Protein AF-A0A349B054-F1 (afdb_monomer)

Mean predicted aligned error: 6.67 Å

Foldseek 3Di:
DPVVVVVVVVVVVVVVPDDDDPLRVLVVVLVVVLVVVVVVPQPPDCVVLVVSLPVLLVVLVPDPHDLSSLLSLLSSLLSCVLSVVLVVSLVSLCSSVVSCVVVVVLLSLLSSLLSVLVSCVVVVVLVSSLVSLVSSLVSCVVVVVVVSNLSSLLSNLLSCLVVLVQVSLVVSLCVVAPPPDQDDDPSNLSSLLSNLSSCVVVLNLVVSLVSCVSVCVNVDPPDDPSNRPSNVSNVVSVVSD

Sequence (241 aa):
GDGSADALASAAALLAAVDPTPAERAVRDLHALAAATAAVGRGADPEPLRCSIERPLARLGAGGIDPDAVHLLTAAARVLGWQDHLDEARSLLDRITGVLDARRRFVLLAHPLATSAWLSRRRGRLEQALTDGSRAIELARICGWTTDERLATVEVAHVEAMRGRLEECRRHVATLVPPGTVPRGSAQVGAVSALAVAELLADDPQRAVDLLEPVQACFGEAVPPAEVAWRHNLVEAYVRT

Solvent-accessible surface area (backbone atoms only — not comparable to full-atom values): 12708 Å² total; per-residue (Å²): 135,64,72,66,60,55,51,52,54,52,52,51,54,54,59,70,69,50,82,67,52,75,57,56,46,50,47,50,50,50,50,50,50,42,51,54,40,56,75,69,35,82,76,56,79,60,60,70,58,51,67,62,44,51,61,51,52,51,44,54,72,74,57,75,81,53,68,61,49,52,52,47,54,42,51,49,25,50,43,32,40,73,55,63,39,50,66,61,18,46,53,50,46,53,51,52,51,51,54,32,56,79,66,69,40,63,68,73,40,15,58,47,26,21,50,47,9,45,54,27,43,78,71,68,36,44,68,58,12,40,53,31,6,54,53,8,29,54,37,11,58,78,71,67,37,62,69,39,23,43,50,5,42,27,42,32,19,34,43,28,14,78,69,72,34,47,69,62,16,50,56,47,29,49,77,62,46,54,90,96,60,82,62,82,48,72,49,27,44,44,21,48,38,18,46,28,50,19,30,47,75,69,74,35,24,63,61,17,36,69,56,39,51,64,46,47,68,72,64,52,83,84,60,58,64,92,79,36,81,50,50,60,55,40,52,52,17,65,74,68,99

Nearest PDB structures (foldseek):
  4a1s-assembly1_B  TM=7.037E-01  e=2.055E-03  Drosophila melanogaster
  4wnf-assembly1_A  TM=6.686E-01  e=5.060E-03  Homo sapiens
  4jhr-assembly1_B  TM=6.256E-01  e=1.363E-02  Mus musculus
  4jhr-assembly1_A  TM=6.276E-01  e=2.341E-02  Mus musculus
  2ifu-assembly4_D  TM=3.701E-01  e=4.787E-01  Danio rerio

pLDDT: mean 86.36, std 15.78, range [36.84, 98.75]

Secondary structure (DSSP, 8-state):
--HHHHHHHHHHHHHHSS---HHHHHHHHHHHHHHHHHHH-TT--SHHHHHHHHHHHHHHHHSS--HHHHHHHHHHHHHHHHTT-HHHHHHHHHHHHHHHHHTT-GGGGHHHHHHHHHHHHHTT-HHHHHHHHHHHHHHHHHHT-HHHHHHHHHHHHHHHHHTT-HHHHHHHHHHHS-TTPPP-SHHHHHHHHHHHHHHHHTT-HHHHHHHHHHHHHHH-S-S-GGG-THHHHHHHHHHH-

Radius of gyration: 18.81 Å; Cα contacts (8 Å, |Δi|>4): 288; chains: 1; bounding box: 41×50×46 Å

Structure (mmCIF, N/CA/C/O backbone):
data_AF-A0A349B054-F1
#
_entry.id   AF-A0A349B054-F1
#
loop_
_atom_site.group_PDB
_atom_site.id
_atom_site.type_symbol
_atom_site.label_atom_id
_atom_site.label_alt_id
_atom_site.label_comp_id
_atom_site.label_asym_id
_atom_site.label_entity_id
_atom_site.label_seq_id
_atom_site.pdbx_PDB_ins_code
_atom_site.Cartn_x
_atom_site.Cartn_y
_atom_site.Cartn_z
_atom_site.occupancy
_atom_site.B_iso_or_equiv
_atom_site.auth_seq_id
_atom_site.auth_comp_id
_atom_site.auth_asym_id
_atom_site.auth_atom_id
_atom_site.pdbx_PDB_model_num
ATOM 1 N N . GLY A 1 1 ? 0.457 35.636 9.941 1.00 47.06 1 GLY A N 1
ATOM 2 C CA . GLY A 1 1 ? 0.955 34.302 9.569 1.00 47.06 1 GLY A CA 1
ATOM 3 C C . GLY A 1 1 ? 0.980 34.155 8.065 1.00 47.06 1 GLY A C 1
ATOM 4 O O . GLY A 1 1 ? 0.469 33.161 7.578 1.00 47.06 1 GLY A O 1
ATOM 5 N N . ASP A 1 2 ? 1.589 35.109 7.352 1.00 47.41 2 ASP A N 1
ATOM 6 C CA . ASP A 1 2 ? 1.527 35.179 5.880 1.00 47.41 2 ASP A CA 1
ATOM 7 C C . ASP A 1 2 ? 2.704 34.484 5.178 1.00 47.41 2 ASP A C 1
ATOM 9 O O . ASP A 1 2 ? 2.584 34.054 4.037 1.00 47.41 2 ASP A O 1
ATOM 13 N N . GLY A 1 3 ? 3.822 34.252 5.875 1.00 41.81 3 GLY A N 1
ATOM 14 C CA . GLY A 1 3 ? 5.033 33.702 5.250 1.00 41.81 3 GLY A CA 1
ATOM 15 C C . GLY A 1 3 ? 4.933 32.248 4.764 1.00 41.81 3 GLY A C 1
ATOM 16 O O . GLY A 1 3 ? 5.748 31.822 3.952 1.00 41.81 3 GLY A O 1
ATOM 17 N N . SER A 1 4 ? 3.948 31.470 5.229 1.00 36.94 4 SER A N 1
ATOM 18 C CA . SER A 1 4 ? 3.794 30.065 4.816 1.00 36.94 4 SER A CA 1
ATOM 19 C C . SER A 1 4 ? 3.066 29.909 3.479 1.00 36.94 4 SER A C 1
ATOM 21 O O . SER A 1 4 ? 3.330 28.940 2.769 1.00 36.94 4 SER A O 1
ATOM 23 N N . ALA A 1 5 ? 2.151 30.823 3.144 1.00 39.00 5 ALA A N 1
ATOM 24 C CA . ALA A 1 5 ? 1.420 30.787 1.878 1.00 39.00 5 ALA A CA 1
ATOM 25 C C . ALA A 1 5 ? 2.322 31.247 0.722 1.00 39.00 5 ALA A C 1
ATOM 27 O O . ALA A 1 5 ? 2.381 30.582 -0.313 1.00 39.00 5 ALA A O 1
ATOM 28 N N . ASP A 1 6 ? 3.120 32.294 0.952 1.00 51.69 6 ASP A N 1
ATOM 29 C CA . ASP A 1 6 ? 4.080 32.812 -0.028 1.00 51.69 6 ASP A CA 1
ATOM 30 C C . ASP A 1 6 ? 5.215 31.820 -0.321 1.00 51.69 6 ASP A C 1
ATOM 32 O O . ASP A 1 6 ? 5.615 31.652 -1.473 1.00 51.69 6 ASP A O 1
ATOM 36 N N . ALA A 1 7 ? 5.695 31.084 0.689 1.00 40.84 7 ALA A N 1
ATOM 37 C CA . ALA A 1 7 ? 6.720 30.056 0.497 1.00 40.84 7 ALA A CA 1
ATOM 38 C C . ALA A 1 7 ? 6.218 28.864 -0.342 1.00 40.84 7 ALA A C 1
ATOM 40 O O . ALA A 1 7 ? 6.950 28.354 -1.192 1.00 40.84 7 ALA A O 1
ATOM 41 N N . LEU A 1 8 ? 4.963 28.440 -0.147 1.00 36.84 8 LEU A N 1
ATOM 42 C CA . LEU A 1 8 ? 4.343 27.366 -0.934 1.00 36.84 8 LEU A CA 1
ATOM 43 C C . LEU A 1 8 ? 4.059 27.803 -2.376 1.00 36.84 8 LEU A C 1
ATOM 45 O O . LEU A 1 8 ? 4.322 27.039 -3.304 1.00 36.84 8 LEU A O 1
ATOM 49 N N . ALA A 1 9 ? 3.589 29.036 -2.578 1.00 47.34 9 ALA A N 1
ATOM 50 C CA . ALA A 1 9 ? 3.380 29.599 -3.911 1.00 47.34 9 ALA A CA 1
ATOM 51 C C . ALA A 1 9 ? 4.704 29.762 -4.681 1.00 47.34 9 ALA A C 1
ATOM 53 O O . ALA A 1 9 ? 4.780 29.435 -5.866 1.00 47.34 9 ALA A O 1
ATOM 54 N N . SER A 1 10 ? 5.773 30.193 -4.003 1.00 46.84 10 SER A N 1
ATOM 55 C CA . SER A 1 10 ? 7.103 30.352 -4.602 1.00 46.84 10 SER A CA 1
ATOM 56 C C . SER A 1 10 ? 7.757 29.003 -4.946 1.00 46.84 10 SER A C 1
ATOM 58 O O . SER A 1 10 ? 8.325 28.846 -6.027 1.00 46.84 10 SER A O 1
ATOM 60 N N . ALA A 1 11 ? 7.596 27.984 -4.093 1.00 38.84 11 ALA A N 1
ATOM 61 C CA . ALA A 1 11 ? 8.040 26.619 -4.387 1.00 38.84 11 ALA A CA 1
ATOM 62 C C . ALA A 1 11 ? 7.259 25.986 -5.554 1.00 38.84 11 ALA A C 1
ATOM 64 O O . ALA A 1 11 ? 7.854 25.326 -6.405 1.00 38.84 11 ALA A O 1
ATOM 65 N N . ALA A 1 12 ? 5.945 26.225 -5.640 1.00 39.44 12 ALA A N 1
ATOM 66 C CA . ALA A 1 12 ? 5.121 25.772 -6.759 1.00 39.44 12 ALA A CA 1
ATOM 67 C C . ALA A 1 12 ? 5.523 26.445 -8.085 1.00 39.44 12 ALA A C 1
ATOM 69 O O . ALA A 1 12 ? 5.596 25.773 -9.111 1.00 39.44 12 ALA A O 1
ATOM 70 N N . ALA A 1 13 ? 5.851 27.742 -8.063 1.00 52.62 13 ALA A N 1
ATOM 71 C CA . ALA A 1 13 ? 6.345 28.468 -9.232 1.00 52.62 13 ALA A CA 1
ATOM 72 C C . ALA A 1 13 ? 7.733 27.977 -9.690 1.00 52.62 13 ALA A C 1
ATOM 74 O O . ALA A 1 13 ? 7.967 27.834 -10.888 1.00 52.62 13 ALA A O 1
ATOM 75 N N . LEU A 1 14 ? 8.631 27.653 -8.752 1.00 44.94 14 LEU A N 1
ATOM 76 C CA . LEU A 1 14 ? 9.942 27.062 -9.053 1.00 44.94 14 LEU A CA 1
ATOM 77 C C . LEU A 1 14 ? 9.823 25.646 -9.634 1.00 44.94 14 LEU A C 1
ATOM 79 O O . LEU A 1 14 ? 10.524 25.318 -10.587 1.00 44.94 14 LEU A O 1
ATOM 83 N N . LEU A 1 15 ? 8.907 24.825 -9.114 1.00 40.12 15 LEU A N 1
ATOM 84 C CA . LEU A 1 15 ? 8.630 23.486 -9.649 1.00 40.12 15 LEU A CA 1
ATOM 85 C C . LEU A 1 15 ? 7.939 23.528 -11.019 1.00 40.12 15 LEU A C 1
ATOM 87 O O . LEU A 1 15 ? 8.155 22.636 -11.834 1.00 40.12 15 LEU A O 1
ATOM 91 N N . ALA A 1 16 ? 7.138 24.560 -11.294 1.00 49.31 16 ALA A N 1
ATOM 92 C CA . ALA A 1 16 ? 6.530 24.779 -12.605 1.00 49.31 16 ALA A CA 1
ATOM 93 C C . ALA A 1 16 ? 7.533 25.281 -13.662 1.00 49.31 16 ALA A C 1
ATOM 95 O O . ALA A 1 16 ? 7.282 25.118 -14.853 1.00 49.31 16 ALA A O 1
ATOM 96 N N . ALA A 1 17 ? 8.654 25.876 -13.239 1.00 53.78 17 ALA A N 1
ATOM 97 C CA . ALA A 1 17 ? 9.695 26.399 -14.125 1.00 53.78 17 ALA A CA 1
ATOM 98 C C . ALA A 1 17 ? 10.726 25.344 -14.570 1.00 53.78 17 ALA A C 1
ATOM 100 O O . ALA A 1 17 ? 11.504 25.600 -15.488 1.00 53.78 17 ALA A O 1
ATOM 101 N N . VAL A 1 18 ? 10.748 24.167 -13.936 1.00 53.53 18 VAL A N 1
ATOM 102 C CA . VAL A 1 18 ? 11.584 23.042 -14.369 1.00 53.53 18 VAL A CA 1
ATOM 103 C C . VAL A 1 18 ? 10.791 22.218 -15.372 1.00 53.53 18 VAL A C 1
ATOM 105 O O . VAL A 1 18 ? 9.760 21.640 -15.025 1.00 53.53 18 VAL A O 1
ATOM 108 N N . ASP A 1 19 ? 11.281 22.143 -16.610 1.00 69.50 19 ASP A N 1
ATOM 109 C CA . ASP A 1 19 ? 10.720 21.222 -17.592 1.00 69.50 19 ASP A CA 1
ATOM 110 C C . ASP A 1 19 ? 10.854 19.793 -17.050 1.00 69.50 19 ASP A C 1
ATOM 112 O O . ASP A 1 19 ? 11.979 19.316 -16.870 1.00 69.50 19 ASP A O 1
ATOM 116 N N . PRO A 1 20 ? 9.739 19.091 -16.776 1.00 74.19 20 PRO A N 1
ATOM 117 C CA . PRO A 1 20 ? 9.814 17.737 -16.257 1.00 74.19 20 PRO A CA 1
ATOM 118 C C . PRO A 1 20 ? 10.575 16.854 -17.242 1.00 74.19 20 PRO A C 1
ATOM 120 O O . PRO A 1 20 ? 10.464 16.994 -18.466 1.00 74.19 20 PRO A O 1
ATOM 123 N N . THR A 1 21 ? 11.331 15.897 -16.731 1.00 75.75 21 THR A N 1
ATOM 124 C CA . THR A 1 21 ? 11.901 14.846 -17.570 1.00 75.75 21 THR A CA 1
ATOM 125 C C . THR A 1 21 ? 10.775 14.067 -18.275 1.00 75.75 21 THR A C 1
ATOM 127 O O . THR A 1 21 ? 9.618 14.074 -17.834 1.00 75.75 21 THR A O 1
ATOM 130 N N . PRO A 1 22 ? 11.057 13.367 -19.390 1.00 69.88 22 PRO A N 1
ATOM 131 C CA . PRO A 1 22 ? 10.067 12.496 -20.023 1.00 69.88 22 PRO A CA 1
ATOM 132 C C . PRO A 1 22 ? 9.443 11.470 -19.060 1.00 69.88 22 PRO A C 1
ATOM 134 O O . PRO A 1 22 ? 8.255 11.179 -19.186 1.00 69.88 22 PRO A O 1
ATOM 137 N N . ALA A 1 23 ? 10.212 10.966 -18.089 1.00 60.03 23 ALA A N 1
ATOM 138 C CA . ALA A 1 23 ? 9.738 10.046 -17.060 1.00 60.03 23 ALA A CA 1
ATOM 139 C C . ALA A 1 23 ? 8.774 10.720 -16.075 1.00 60.03 23 ALA A C 1
ATOM 141 O O . ALA A 1 23 ? 7.690 10.202 -15.822 1.00 60.03 23 ALA A O 1
ATOM 142 N N . GLU A 1 24 ? 9.115 11.911 -15.582 1.00 66.62 24 GLU A N 1
ATOM 143 C CA . GLU A 1 24 ? 8.242 12.676 -14.684 1.00 66.62 24 GLU A CA 1
ATOM 144 C C . GLU A 1 24 ? 6.929 13.080 -15.361 1.00 66.62 24 GLU A C 1
ATOM 146 O O . GLU A 1 24 ? 5.877 13.039 -14.721 1.00 66.62 24 GLU A O 1
ATOM 151 N N . ARG A 1 25 ? 6.959 13.417 -16.661 1.00 73.19 25 ARG A N 1
ATOM 152 C CA . ARG A 1 25 ? 5.731 13.611 -17.451 1.00 73.19 25 ARG A CA 1
ATOM 153 C C . ARG A 1 25 ? 4.914 12.332 -17.530 1.00 73.19 25 ARG A C 1
ATOM 155 O O . ARG A 1 25 ? 3.735 12.373 -17.219 1.00 73.19 25 ARG A O 1
ATOM 162 N N . ALA A 1 26 ? 5.536 11.200 -17.856 1.00 66.81 26 ALA A N 1
ATOM 163 C CA . ALA A 1 26 ? 4.829 9.927 -17.944 1.00 66.81 26 ALA A CA 1
ATOM 164 C C . ALA A 1 26 ? 4.190 9.520 -16.606 1.00 66.81 26 ALA A C 1
ATOM 166 O O . ALA A 1 26 ? 3.047 9.077 -16.593 1.00 66.81 26 ALA A O 1
ATOM 167 N N . VAL A 1 27 ? 4.881 9.713 -15.476 1.00 63.41 27 VAL A N 1
ATOM 168 C CA . VAL A 1 27 ? 4.327 9.462 -14.133 1.00 63.41 27 VAL A CA 1
ATOM 169 C C . VAL A 1 27 ? 3.166 10.410 -13.833 1.00 63.41 27 VAL A C 1
ATOM 171 O O . VAL A 1 27 ? 2.134 9.975 -13.323 1.00 63.41 27 VAL A O 1
ATOM 174 N N . ARG A 1 28 ? 3.302 11.696 -14.179 1.00 71.50 28 ARG A N 1
ATOM 175 C CA . ARG A 1 28 ? 2.231 12.688 -14.027 1.00 71.50 28 ARG A CA 1
ATOM 176 C C . ARG A 1 28 ? 1.010 12.335 -14.872 1.00 71.50 28 ARG A C 1
ATOM 178 O O . ARG A 1 28 ? -0.099 12.400 -14.357 1.00 71.50 28 ARG A O 1
ATOM 185 N N . ASP A 1 29 ? 1.213 11.916 -16.115 1.00 72.06 29 ASP A N 1
ATOM 186 C CA . ASP A 1 29 ? 0.151 11.494 -17.028 1.00 72.06 29 ASP A CA 1
ATOM 187 C C . ASP A 1 29 ? -0.516 10.202 -16.534 1.00 72.06 29 ASP A C 1
ATOM 189 O O . ASP A 1 29 ? -1.739 10.104 -16.555 1.00 72.06 29 ASP A O 1
ATOM 193 N N . LEU A 1 30 ? 0.256 9.245 -15.998 1.00 66.19 30 LEU A N 1
ATOM 194 C CA . LEU A 1 30 ? -0.265 8.048 -15.322 1.00 66.19 30 LEU A CA 1
ATOM 195 C C . LEU A 1 30 ? -1.135 8.430 -14.121 1.00 66.19 30 LEU A C 1
ATOM 197 O O . LEU A 1 30 ? -2.216 7.879 -13.954 1.00 66.19 30 LEU A O 1
ATOM 201 N N . HIS A 1 31 ? -0.680 9.368 -13.286 1.00 64.25 31 HIS A N 1
ATOM 202 C CA . HIS A 1 31 ? -1.449 9.859 -12.143 1.00 64.25 31 HIS A CA 1
ATOM 203 C C . HIS A 1 31 ? -2.703 10.620 -12.579 1.00 64.25 31 HIS A C 1
ATOM 205 O O . HIS A 1 31 ? -3.753 10.446 -11.969 1.00 64.25 31 HIS A O 1
ATOM 211 N N . ALA A 1 32 ? -2.624 11.426 -13.637 1.00 70.19 32 ALA A N 1
ATOM 212 C CA . ALA A 1 32 ? -3.773 12.125 -14.197 1.00 70.19 32 ALA A CA 1
ATOM 213 C C . ALA A 1 32 ? -4.789 11.136 -14.783 1.00 70.19 32 ALA A C 1
ATOM 215 O O . ALA A 1 32 ? -5.982 11.272 -14.534 1.00 70.19 32 ALA A O 1
ATOM 216 N N . LEU A 1 33 ? -4.327 10.099 -15.486 1.00 67.31 33 LEU A N 1
ATOM 217 C CA . LEU A 1 33 ? -5.165 9.016 -15.994 1.00 67.31 33 LEU A CA 1
ATOM 218 C C . LEU A 1 33 ? -5.775 8.198 -14.848 1.00 67.31 33 LEU A C 1
ATOM 220 O O . LEU A 1 33 ? -6.955 7.863 -14.893 1.00 67.31 33 LEU A O 1
ATOM 224 N N . ALA A 1 34 ? -5.007 7.916 -13.794 1.00 63.16 34 ALA A N 1
ATOM 225 C CA . ALA A 1 34 ? -5.493 7.253 -12.588 1.00 63.16 34 ALA A CA 1
ATOM 226 C C . ALA A 1 34 ? -6.586 8.072 -11.895 1.00 63.16 34 ALA A C 1
ATOM 228 O O . ALA A 1 34 ? -7.625 7.530 -11.543 1.00 63.16 34 ALA A O 1
ATOM 229 N N . ALA A 1 35 ? -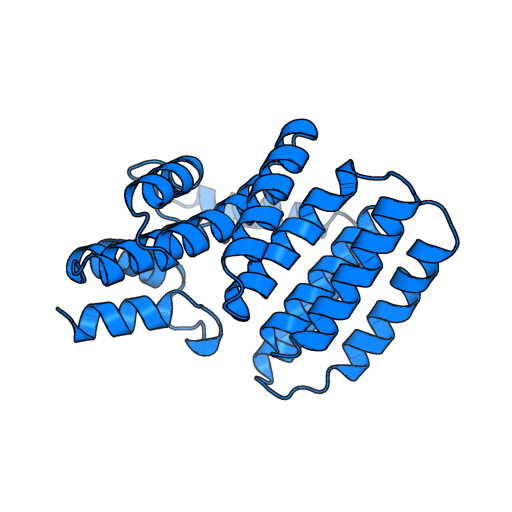6.373 9.379 -11.737 1.00 64.75 35 ALA A N 1
ATOM 230 C CA . ALA A 1 35 ? -7.344 10.289 -11.141 1.00 64.75 35 ALA A CA 1
ATOM 231 C C . ALA A 1 35 ? -8.598 10.425 -12.016 1.00 64.75 35 ALA A C 1
ATOM 233 O O . ALA A 1 35 ? -9.714 10.335 -11.513 1.00 64.75 35 ALA A O 1
ATOM 234 N N . ALA A 1 36 ? -8.427 10.574 -13.333 1.00 68.81 36 ALA A N 1
ATOM 235 C CA . ALA A 1 36 ? -9.533 10.651 -14.281 1.00 68.81 36 ALA A CA 1
ATOM 236 C C . ALA A 1 36 ? -10.362 9.362 -14.279 1.00 68.81 36 ALA A C 1
ATOM 238 O O . ALA A 1 36 ? -11.585 9.414 -14.228 1.00 68.81 36 ALA A O 1
ATOM 239 N N . THR A 1 37 ? -9.712 8.199 -14.280 1.00 63.59 37 THR A N 1
ATOM 240 C CA . THR A 1 37 ? -10.417 6.913 -14.228 1.00 63.59 37 THR A CA 1
ATOM 241 C C . THR A 1 37 ? -11.044 6.635 -12.862 1.00 63.59 37 THR A C 1
ATOM 243 O O . THR A 1 37 ? -12.143 6.092 -12.818 1.00 63.59 37 THR A O 1
ATOM 246 N N . ALA A 1 38 ? -10.418 7.057 -11.758 1.00 60.16 38 ALA A N 1
ATOM 247 C CA . ALA A 1 38 ? -11.027 7.004 -10.430 1.00 60.16 38 ALA A CA 1
ATOM 248 C C . ALA A 1 38 ? -12.311 7.848 -10.362 1.00 60.16 38 ALA A C 1
ATOM 250 O O . ALA A 1 38 ? -13.311 7.374 -9.827 1.00 60.16 38 ALA A O 1
ATOM 251 N N . ALA A 1 39 ? -12.323 9.031 -10.989 1.00 66.12 39 ALA A N 1
ATOM 252 C CA . ALA A 1 39 ? -13.501 9.897 -11.059 1.00 66.12 39 ALA A CA 1
ATOM 253 C C . ALA A 1 39 ? -14.662 9.293 -11.874 1.00 66.12 39 ALA A C 1
ATOM 255 O O . ALA A 1 39 ? -15.823 9.571 -11.584 1.00 66.12 39 ALA A O 1
ATOM 256 N N . VAL A 1 40 ? -14.371 8.448 -12.872 1.00 68.62 40 VAL A N 1
ATOM 257 C CA . VAL A 1 40 ? -15.398 7.693 -13.622 1.00 68.62 40 VAL A CA 1
ATOM 258 C C . VAL A 1 40 ? -15.942 6.507 -12.804 1.00 68.62 40 VAL A C 1
ATOM 260 O O . VAL A 1 40 ? -17.042 6.021 -13.065 1.00 68.62 40 VAL A O 1
ATOM 263 N N . GLY A 1 41 ? -15.222 6.085 -11.763 1.00 66.62 41 GLY A N 1
ATOM 264 C CA . GLY A 1 41 ? -15.622 5.022 -10.849 1.00 66.62 41 GLY A CA 1
ATOM 265 C C . GLY A 1 41 ? -15.222 3.618 -11.313 1.00 66.62 41 GLY A C 1
ATOM 266 O O . GLY A 1 41 ? -14.501 3.416 -12.291 1.00 66.62 41 GLY A O 1
ATOM 267 N N . ARG A 1 42 ? -15.682 2.610 -10.560 1.00 65.94 42 ARG A N 1
ATOM 268 C CA . ARG A 1 42 ? -15.445 1.190 -10.869 1.00 65.94 42 ARG A CA 1
ATOM 269 C C . ARG A 1 42 ? -16.176 0.842 -12.169 1.00 65.94 42 ARG A C 1
ATOM 271 O O . ARG A 1 42 ? -17.399 0.919 -12.206 1.00 65.94 42 ARG A O 1
ATOM 278 N N . GLY A 1 43 ? -15.437 0.470 -13.214 1.00 67.12 43 GLY A N 1
ATOM 279 C CA . GLY A 1 43 ? -15.999 0.122 -14.527 1.00 67.12 43 GLY A CA 1
ATOM 280 C C . GLY A 1 43 ? -15.523 0.989 -15.693 1.00 67.12 43 GLY A C 1
ATOM 281 O O . GLY A 1 43 ? -15.983 0.778 -16.813 1.00 67.12 43 GLY A O 1
ATOM 282 N N . ALA A 1 44 ? -14.607 1.937 -15.464 1.00 77.38 44 ALA A N 1
ATOM 283 C CA . ALA A 1 44 ? -13.879 2.565 -16.561 1.00 77.38 44 ALA A CA 1
ATOM 284 C C . ALA A 1 44 ? -13.139 1.494 -17.383 1.00 77.38 44 ALA A C 1
ATOM 286 O O . ALA A 1 44 ? -12.532 0.585 -16.818 1.00 77.38 44 ALA A O 1
ATOM 287 N N . ASP A 1 45 ? -13.191 1.609 -18.709 1.00 82.38 45 ASP A N 1
ATOM 288 C CA . ASP A 1 45 ? -12.474 0.708 -19.608 1.00 82.38 45 ASP A CA 1
ATOM 289 C C . ASP A 1 45 ? -10.951 0.833 -19.381 1.00 82.38 45 ASP A C 1
ATOM 291 O O . ASP A 1 45 ? -10.408 1.935 -19.527 1.00 82.38 45 ASP A O 1
ATOM 295 N N . PRO A 1 46 ? -10.239 -0.255 -19.023 1.00 83.44 46 PRO A N 1
ATOM 296 C CA . PRO A 1 46 ? -8.792 -0.222 -18.835 1.00 83.44 46 PRO A CA 1
ATOM 297 C C . PRO A 1 46 ? -8.013 -0.146 -20.160 1.00 83.44 46 PRO A C 1
ATOM 299 O O . PRO A 1 46 ? -6.792 0.009 -20.129 1.00 83.44 46 PRO A O 1
ATOM 302 N N . GLU A 1 47 ? -8.658 -0.244 -21.327 1.00 85.44 47 GLU A N 1
ATOM 303 C CA . GLU A 1 47 ? -7.982 -0.306 -22.628 1.00 85.44 47 GLU A CA 1
ATOM 304 C C . GLU A 1 47 ? -7.000 0.854 -22.906 1.00 85.44 47 GLU A C 1
ATOM 306 O O . GLU A 1 47 ? -5.871 0.586 -23.339 1.00 85.44 47 GLU A O 1
ATOM 311 N N . PRO A 1 48 ? -7.312 2.132 -22.591 1.00 82.62 48 PRO A N 1
ATOM 312 C CA . PRO A 1 48 ? -6.348 3.224 -22.746 1.00 82.62 48 PRO A CA 1
ATOM 313 C C . PRO A 1 48 ? -5.090 3.043 -21.885 1.00 82.62 48 PRO A C 1
ATOM 315 O O . PRO A 1 48 ? -3.978 3.385 -22.305 1.00 82.62 48 PRO A O 1
ATOM 318 N N . LEU A 1 49 ? -5.249 2.471 -20.688 1.00 82.12 49 LEU A N 1
ATOM 319 C CA . LEU A 1 49 ? -4.136 2.144 -19.804 1.00 82.12 49 LEU A CA 1
ATOM 320 C C . LEU A 1 49 ? -3.320 0.973 -20.372 1.00 82.12 49 LEU A C 1
ATOM 322 O O . LEU A 1 49 ? -2.093 1.063 -20.404 1.00 82.12 49 LEU A O 1
ATOM 326 N N . ARG A 1 50 ? -3.966 -0.075 -20.906 1.00 84.06 50 ARG A N 1
ATOM 327 C CA . ARG A 1 50 ? -3.284 -1.210 -21.564 1.00 84.06 50 ARG A CA 1
ATOM 328 C C . ARG A 1 50 ? -2.421 -0.757 -22.738 1.00 84.06 50 ARG A C 1
ATOM 330 O O . ARG A 1 50 ? -1.230 -1.064 -22.776 1.00 84.06 50 ARG A O 1
ATOM 337 N N . CYS A 1 51 ? -2.974 0.063 -23.632 1.00 82.88 51 CYS A N 1
ATOM 338 C CA . CYS A 1 51 ? -2.227 0.647 -24.751 1.00 82.88 51 CYS A CA 1
ATOM 339 C C . CYS A 1 51 ? -0.989 1.434 -24.280 1.00 82.88 51 CYS A C 1
ATOM 341 O O . CYS A 1 51 ? 0.058 1.418 -24.932 1.00 82.88 51 CYS A O 1
ATOM 343 N N . SER A 1 52 ? -1.095 2.097 -23.126 1.00 80.31 52 SER A N 1
ATOM 344 C CA . SER A 1 52 ? -0.013 2.892 -22.536 1.00 80.31 52 SER A CA 1
ATOM 345 C C . SER A 1 52 ? 1.060 2.038 -21.841 1.00 80.31 52 SER A C 1
ATOM 347 O O . SER A 1 52 ? 2.212 2.466 -21.752 1.00 80.31 52 SER A O 1
ATOM 349 N N . ILE A 1 53 ? 0.715 0.824 -21.393 1.00 87.00 53 ILE A N 1
ATOM 350 C CA . ILE A 1 53 ? 1.607 -0.134 -20.711 1.00 87.00 53 ILE A CA 1
ATOM 351 C C . ILE A 1 53 ? 2.472 -0.929 -21.699 1.00 87.00 53 ILE A C 1
ATOM 353 O O . ILE A 1 53 ? 3.637 -1.207 -21.404 1.00 87.00 53 ILE A O 1
ATOM 357 N N . GLU A 1 54 ? 1.945 -1.290 -22.873 1.00 85.94 54 GLU A N 1
ATOM 358 C CA . GLU A 1 54 ? 2.628 -2.220 -23.789 1.00 85.94 54 GLU A CA 1
ATOM 359 C C . GLU A 1 54 ? 3.993 -1.703 -24.269 1.00 85.94 54 GLU A C 1
ATOM 361 O O . GLU A 1 54 ? 4.978 -2.445 -24.308 1.00 85.94 54 GLU A O 1
ATOM 366 N N . ARG A 1 55 ? 4.107 -0.405 -24.578 1.00 81.25 55 ARG A N 1
ATOM 367 C CA . ARG A 1 55 ? 5.371 0.172 -25.066 1.00 81.25 55 ARG A CA 1
ATOM 368 C C . ARG A 1 55 ? 6.476 0.181 -23.991 1.00 81.25 55 ARG A C 1
ATOM 370 O O . ARG A 1 55 ? 7.575 -0.285 -24.304 1.00 81.25 55 ARG A O 1
ATOM 377 N N . PRO A 1 56 ? 6.261 0.682 -22.756 1.00 82.56 56 PRO A N 1
ATOM 378 C CA . PRO A 1 56 ? 7.248 0.551 -21.681 1.00 82.56 56 PRO A CA 1
ATOM 379 C C . PRO A 1 56 ? 7.602 -0.908 -21.367 1.00 82.56 56 PRO A C 1
ATOM 381 O O . PRO A 1 56 ? 8.770 -1.224 -21.138 1.00 82.56 56 PRO A O 1
ATOM 384 N N . LEU A 1 57 ? 6.625 -1.814 -21.422 1.00 84.38 57 LEU A N 1
ATOM 385 C CA . LEU A 1 57 ? 6.842 -3.227 -21.127 1.00 84.38 57 LEU A CA 1
ATOM 386 C C . LEU A 1 57 ? 7.700 -3.927 -22.189 1.00 84.38 57 LEU A C 1
ATOM 388 O O . LEU A 1 57 ? 8.619 -4.674 -21.852 1.00 84.38 57 LEU A O 1
ATOM 392 N N . ALA A 1 58 ? 7.485 -3.621 -23.469 1.00 84.75 58 ALA A N 1
ATOM 393 C CA . ALA A 1 58 ? 8.351 -4.088 -24.549 1.00 84.75 58 ALA A CA 1
ATOM 394 C C . ALA A 1 58 ? 9.794 -3.568 -24.398 1.00 84.75 58 ALA A C 1
ATOM 396 O O . ALA A 1 58 ? 10.752 -4.312 -24.622 1.00 84.75 58 ALA A O 1
ATOM 397 N N . ARG A 1 59 ? 9.975 -2.313 -23.954 1.00 80.19 59 ARG A N 1
ATOM 398 C CA . ARG A 1 59 ? 11.307 -1.733 -23.686 1.00 80.19 59 ARG A CA 1
ATOM 399 C C . ARG A 1 59 ? 12.026 -2.434 -22.539 1.00 80.19 59 ARG A C 1
ATOM 401 O O . ARG A 1 59 ? 13.217 -2.718 -22.675 1.00 80.19 59 ARG A O 1
ATOM 408 N N . LEU A 1 60 ? 11.305 -2.784 -21.468 1.00 82.44 60 LEU A N 1
ATOM 409 C CA . LEU A 1 60 ? 11.856 -3.625 -20.405 1.00 82.44 60 LEU A CA 1
ATOM 410 C C . LEU A 1 60 ? 12.377 -4.961 -20.952 1.00 82.44 60 LEU A C 1
ATOM 412 O O . LEU A 1 60 ? 13.361 -5.462 -20.429 1.00 82.44 60 LEU A O 1
ATOM 416 N N . GLY A 1 61 ? 11.784 -5.523 -22.010 1.00 80.38 61 GLY A N 1
ATOM 417 C CA . GLY A 1 61 ? 12.243 -6.770 -22.634 1.00 80.38 61 GLY A CA 1
ATOM 418 C C . GLY A 1 61 ? 13.419 -6.629 -23.613 1.00 80.38 61 GLY A C 1
ATOM 419 O O . GLY A 1 61 ? 14.229 -7.549 -23.720 1.00 80.38 61 GLY A O 1
ATOM 420 N N . ALA A 1 62 ? 13.554 -5.492 -24.303 1.00 79.19 62 ALA A N 1
ATOM 421 C CA . ALA A 1 62 ? 14.426 -5.364 -25.481 1.00 79.19 62 ALA A CA 1
ATOM 422 C C . ALA A 1 62 ? 15.783 -4.660 -25.251 1.00 79.19 62 ALA A C 1
ATOM 424 O O . ALA A 1 62 ? 16.670 -4.783 -26.091 1.00 79.19 62 ALA A O 1
ATOM 425 N N . GLY A 1 63 ? 15.971 -3.930 -24.144 1.00 78.69 63 GLY A N 1
ATOM 426 C CA . GLY A 1 63 ? 17.196 -3.152 -23.884 1.00 78.69 63 GLY A CA 1
ATOM 427 C C . GLY A 1 63 ? 17.680 -3.211 -22.434 1.00 78.69 63 GLY A C 1
ATOM 428 O O . GLY A 1 63 ? 17.301 -4.114 -21.690 1.00 78.69 63 GLY A O 1
ATOM 429 N N . GLY A 1 64 ? 18.517 -2.248 -22.026 1.00 80.75 64 GLY A N 1
ATOM 430 C CA . GLY A 1 64 ? 18.863 -2.037 -20.615 1.00 80.75 64 GLY A CA 1
ATOM 431 C C . GLY A 1 64 ? 17.611 -1.807 -19.760 1.00 80.75 64 GLY A C 1
ATOM 432 O O . GLY A 1 64 ? 16.606 -1.305 -20.258 1.00 80.75 64 GLY A O 1
ATOM 433 N N . ILE A 1 65 ? 17.645 -2.214 -18.487 1.00 85.19 65 ILE A N 1
ATOM 434 C CA . ILE A 1 65 ? 16.519 -1.969 -17.577 1.00 85.19 65 ILE A CA 1
ATOM 435 C C . ILE A 1 65 ? 16.527 -0.495 -17.191 1.00 85.19 65 ILE A C 1
ATOM 437 O O . ILE A 1 65 ? 17.458 -0.043 -16.529 1.00 85.19 65 ILE A O 1
ATOM 441 N N . ASP A 1 66 ? 15.483 0.206 -17.615 1.00 87.44 66 ASP A N 1
ATOM 442 C CA . ASP A 1 66 ? 15.179 1.582 -17.248 1.00 87.44 66 ASP A CA 1
ATOM 443 C C . ASP A 1 66 ? 14.373 1.597 -15.930 1.00 87.44 66 ASP A C 1
ATOM 445 O O . ASP A 1 66 ? 13.243 1.091 -15.915 1.00 87.44 66 ASP A O 1
ATOM 449 N N . PRO A 1 67 ? 14.929 2.116 -14.816 1.00 88.50 67 PRO A N 1
ATOM 450 C CA . PRO A 1 67 ? 14.218 2.224 -13.541 1.00 88.50 67 PRO A CA 1
ATOM 451 C C . PRO A 1 67 ? 12.903 3.005 -13.645 1.00 88.50 67 PRO A C 1
ATOM 453 O O . PRO A 1 67 ? 11.917 2.619 -13.016 1.00 88.50 67 PRO A O 1
ATOM 456 N N . ASP A 1 68 ? 12.848 4.039 -14.485 1.00 84.75 68 ASP A N 1
ATOM 457 C CA . ASP A 1 68 ? 11.651 4.868 -14.636 1.00 84.75 68 ASP A CA 1
ATOM 458 C C . ASP A 1 68 ? 10.512 4.066 -15.268 1.00 84.75 68 ASP A C 1
ATOM 460 O O . ASP A 1 68 ? 9.360 4.149 -14.837 1.00 84.75 68 ASP A O 1
ATOM 464 N N . ALA A 1 69 ? 10.835 3.201 -16.235 1.00 87.19 69 ALA A N 1
ATOM 465 C CA . ALA A 1 69 ? 9.869 2.276 -16.814 1.00 87.19 69 ALA A CA 1
ATOM 466 C C . ALA A 1 69 ? 9.327 1.283 -15.770 1.00 87.19 69 ALA A C 1
ATOM 468 O O . ALA A 1 69 ? 8.133 0.981 -15.7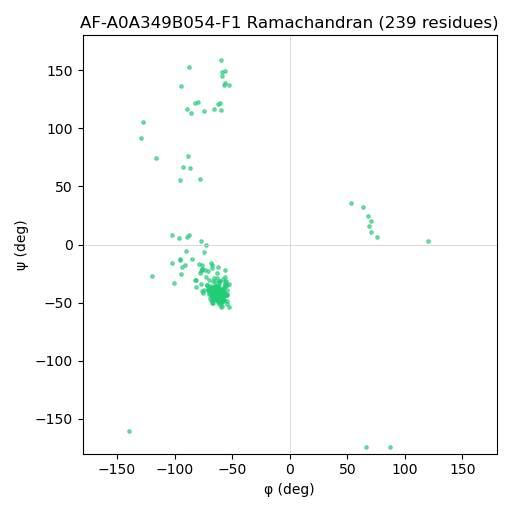83 1.00 87.19 69 ALA A O 1
ATOM 469 N N . VAL A 1 70 ? 10.166 0.798 -14.844 1.00 91.25 70 VAL A N 1
ATOM 470 C CA . VAL A 1 70 ? 9.728 -0.090 -13.748 1.00 91.25 70 VAL A CA 1
ATOM 471 C C . VAL A 1 70 ? 8.743 0.628 -12.828 1.00 91.25 70 VAL A C 1
ATOM 473 O O . VAL A 1 70 ? 7.684 0.072 -12.520 1.00 91.25 70 VAL A O 1
ATOM 476 N N . HIS A 1 71 ? 9.052 1.860 -12.416 1.00 88.12 71 HIS A N 1
ATOM 477 C CA . HIS A 1 71 ? 8.152 2.663 -11.587 1.00 88.12 71 HIS A CA 1
ATOM 478 C C . HIS A 1 71 ? 6.829 2.946 -12.301 1.00 88.12 71 HIS A C 1
ATOM 480 O O . HIS A 1 71 ? 5.765 2.728 -11.722 1.00 88.12 71 HIS A O 1
ATOM 486 N N . LEU A 1 72 ? 6.880 3.338 -13.576 1.00 85.81 72 LEU A N 1
ATOM 487 C CA . LEU A 1 72 ? 5.695 3.617 -14.384 1.00 85.81 72 LEU A CA 1
ATOM 488 C C . LEU A 1 72 ? 4.764 2.401 -14.485 1.00 85.81 72 LEU A C 1
ATOM 490 O O . LEU A 1 72 ? 3.560 2.503 -14.257 1.00 85.81 72 LEU A O 1
ATOM 494 N N . LEU A 1 73 ? 5.327 1.235 -14.805 1.00 90.81 73 LEU A N 1
ATOM 495 C CA . LEU A 1 73 ? 4.568 -0.004 -14.956 1.00 90.81 73 LEU A CA 1
ATOM 496 C C . LEU A 1 73 ? 4.003 -0.500 -13.621 1.00 90.81 73 LEU A C 1
ATOM 498 O O . LEU A 1 73 ? 2.886 -1.013 -13.569 1.00 90.81 73 LEU A O 1
ATOM 502 N N . THR A 1 74 ? 4.739 -0.306 -12.528 1.00 93.50 74 THR A N 1
ATOM 503 C CA . THR A 1 74 ? 4.256 -0.641 -11.184 1.00 93.50 74 THR A CA 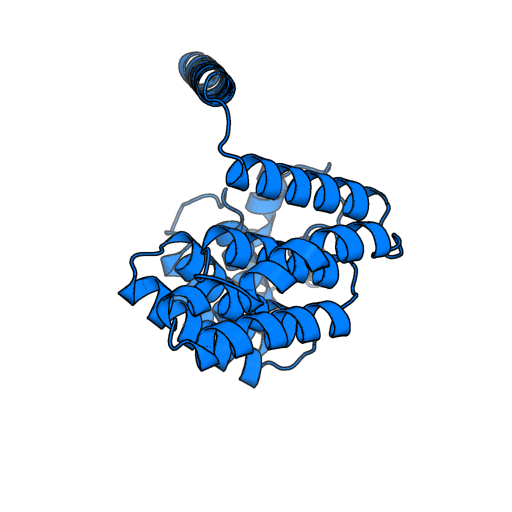1
ATOM 504 C C . THR A 1 74 ? 3.118 0.286 -10.749 1.00 93.50 74 THR A C 1
ATOM 506 O O . THR A 1 74 ? 2.113 -0.182 -10.212 1.00 93.50 74 THR A O 1
ATOM 509 N N . ALA A 1 75 ? 3.220 1.587 -11.040 1.00 87.06 75 ALA A N 1
ATOM 510 C CA . ALA A 1 75 ? 2.131 2.534 -10.824 1.00 87.06 75 ALA A CA 1
ATOM 511 C C . ALA A 1 75 ? 0.887 2.132 -11.630 1.00 87.06 75 ALA A C 1
ATOM 513 O O . ALA A 1 75 ? -0.210 2.090 -11.078 1.00 87.06 75 ALA A O 1
ATOM 514 N N . ALA A 1 76 ? 1.057 1.734 -12.893 1.00 88.38 76 ALA A N 1
ATOM 515 C CA . ALA A 1 76 ? -0.034 1.234 -13.725 1.00 88.38 76 ALA A CA 1
ATOM 516 C C . ALA A 1 76 ? -0.718 -0.010 -13.118 1.00 88.38 76 ALA A C 1
ATOM 518 O O . ALA A 1 76 ? -1.946 -0.081 -13.081 1.00 88.38 76 ALA A O 1
ATOM 519 N N . ALA A 1 77 ? 0.051 -0.952 -12.556 1.00 93.25 77 ALA A N 1
ATOM 520 C CA . ALA A 1 77 ? -0.506 -2.101 -11.834 1.00 93.25 77 ALA A CA 1
ATOM 521 C C . ALA A 1 77 ? -1.344 -1.678 -10.614 1.00 93.25 77 ALA A C 1
ATOM 523 O O . ALA A 1 77 ? -2.394 -2.261 -10.341 1.00 93.25 77 ALA A O 1
ATOM 524 N N . ARG A 1 78 ? -0.920 -0.636 -9.891 1.00 90.69 78 ARG A N 1
ATOM 525 C CA . ARG A 1 78 ? -1.688 -0.086 -8.767 1.00 90.69 78 ARG A CA 1
ATOM 526 C C . ARG A 1 78 ? -3.009 0.536 -9.224 1.00 90.69 78 ARG A C 1
ATOM 528 O O . ARG A 1 78 ? -4.026 0.309 -8.574 1.00 90.69 78 ARG A O 1
ATOM 535 N N . VAL A 1 79 ? -3.012 1.249 -10.352 1.00 86.19 79 VAL A N 1
ATOM 536 C CA . VAL A 1 79 ? -4.232 1.814 -10.958 1.00 86.19 79 VAL A CA 1
ATOM 537 C C . VAL A 1 79 ? -5.213 0.713 -11.352 1.00 86.19 79 VAL A C 1
ATOM 539 O O . VAL A 1 79 ? -6.371 0.766 -10.941 1.00 86.19 79 VAL A O 1
ATOM 542 N N . LEU A 1 80 ? -4.738 -0.326 -12.048 1.00 89.38 80 LEU A N 1
ATOM 543 C CA . LEU A 1 80 ? -5.544 -1.513 -12.364 1.00 89.38 80 LEU A CA 1
ATOM 544 C C . LEU A 1 80 ? -6.139 -2.127 -11.093 1.00 89.38 80 LEU A C 1
ATOM 546 O O . LEU A 1 80 ? -7.324 -2.447 -11.040 1.00 89.38 80 LEU A O 1
ATOM 550 N N . GLY A 1 81 ? -5.341 -2.235 -10.028 1.00 90.50 81 GLY A N 1
ATOM 551 C CA . GLY A 1 81 ? -5.825 -2.746 -8.753 1.00 90.50 81 GLY A CA 1
ATOM 552 C C . GLY A 1 81 ? -6.880 -1.849 -8.092 1.00 90.50 81 GLY A C 1
ATOM 553 O O . GLY A 1 81 ? -7.814 -2.359 -7.478 1.00 90.50 81 GLY A O 1
ATOM 554 N N . TRP A 1 82 ? -6.779 -0.521 -8.209 1.00 85.88 82 TRP A N 1
ATOM 555 C CA . TRP A 1 82 ? -7.798 0.406 -7.699 1.00 85.88 82 TRP A CA 1
ATOM 556 C C . TRP A 1 82 ? -9.132 0.254 -8.424 1.00 85.88 82 TRP A C 1
ATOM 558 O O . TRP A 1 82 ? -10.170 0.253 -7.766 1.00 85.88 82 TRP A O 1
ATOM 568 N N . GLN A 1 83 ? -9.083 0.022 -9.733 1.00 84.94 83 GLN A N 1
ATOM 569 C CA . GLN A 1 83 ? -10.236 -0.270 -10.587 1.00 84.94 83 GLN A CA 1
ATOM 570 C C . GLN A 1 83 ? -10.757 -1.711 -10.454 1.00 84.94 83 GLN A C 1
ATOM 572 O O . GLN A 1 83 ? -11.700 -2.089 -11.138 1.00 84.94 83 GLN A O 1
ATOM 577 N N . ASP A 1 84 ? -10.169 -2.506 -9.556 1.00 89.31 84 ASP A N 1
ATOM 578 C CA . ASP A 1 84 ? -10.528 -3.902 -9.295 1.00 89.31 84 ASP A CA 1
ATOM 579 C C . ASP A 1 84 ? -10.194 -4.890 -10.433 1.00 89.31 84 ASP A C 1
ATOM 581 O O . ASP A 1 84 ? -10.593 -6.052 -10.395 1.00 89.31 84 ASP A O 1
ATOM 585 N N . HIS A 1 85 ? -9.339 -4.493 -11.382 1.00 91.75 85 HIS A N 1
ATOM 586 C CA . HIS A 1 85 ? -8.703 -5.389 -12.358 1.00 91.75 85 HIS A CA 1
ATOM 587 C C . HIS A 1 85 ? -7.534 -6.163 -11.715 1.00 91.75 85 HIS A C 1
ATOM 589 O O . HIS A 1 85 ? -6.381 -6.088 -12.148 1.00 91.75 85 HIS A O 1
ATOM 595 N N . LEU A 1 86 ? -7.814 -6.894 -10.627 1.00 94.38 86 LEU A N 1
ATOM 596 C CA . LEU A 1 86 ? -6.792 -7.486 -9.750 1.00 94.38 86 LEU A CA 1
ATOM 597 C C . LEU A 1 86 ? -5.938 -8.563 -10.438 1.00 94.38 86 LEU A C 1
ATOM 599 O O . LEU A 1 86 ? -4.763 -8.720 -10.101 1.00 94.38 86 LEU A O 1
ATOM 603 N N . ASP A 1 87 ? -6.507 -9.318 -11.380 1.00 95.88 87 ASP A N 1
ATOM 604 C CA . ASP A 1 87 ? -5.771 -10.341 -12.132 1.00 95.88 87 ASP A CA 1
ATOM 605 C C . ASP A 1 87 ? -4.836 -9.725 -13.178 1.00 95.88 87 ASP A C 1
ATOM 607 O O . ASP A 1 87 ? -3.690 -10.158 -13.302 1.00 95.88 87 ASP A O 1
ATOM 611 N N . GLU A 1 88 ? -5.266 -8.660 -13.859 1.00 94.56 88 GLU A N 1
ATOM 612 C CA . GLU A 1 88 ? -4.424 -7.917 -14.806 1.00 94.56 88 GLU A CA 1
ATOM 613 C C . GLU A 1 88 ? -3.275 -7.207 -14.083 1.00 94.56 88 GLU A C 1
ATOM 615 O O . GLU A 1 88 ? -2.117 -7.332 -14.485 1.00 94.56 88 GLU A O 1
ATOM 620 N N . ALA A 1 89 ? -3.572 -6.541 -12.960 1.00 95.44 89 ALA A N 1
ATOM 621 C CA . ALA A 1 89 ? -2.561 -5.945 -12.090 1.00 95.44 89 ALA A CA 1
ATOM 622 C C . ALA A 1 89 ? -1.521 -6.984 -11.645 1.00 95.44 89 ALA A C 1
ATOM 624 O O . ALA A 1 89 ? -0.316 -6.719 -11.669 1.00 95.44 89 ALA A O 1
ATOM 625 N N . ARG A 1 90 ? -1.979 -8.188 -11.270 1.00 97.31 90 ARG A N 1
ATOM 626 C CA . ARG A 1 90 ? -1.090 -9.270 -10.842 1.00 97.31 90 ARG A CA 1
ATOM 627 C C . ARG A 1 90 ? -0.222 -9.764 -11.9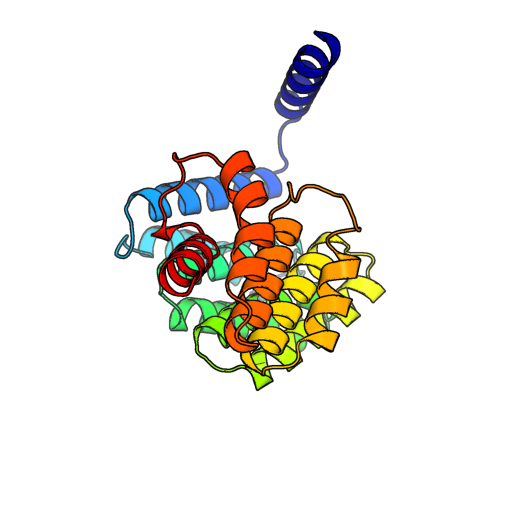92 1.00 97.31 90 ARG A C 1
ATOM 629 O O . ARG A 1 90 ? 0.988 -9.854 -11.820 1.00 97.31 90 ARG A O 1
ATOM 636 N N . SER A 1 91 ? -0.821 -10.030 -13.151 1.00 96.31 91 SER A N 1
ATOM 637 C CA . SER A 1 91 ? -0.087 -10.473 -14.338 1.00 96.31 91 SER A CA 1
ATOM 638 C C . SER A 1 91 ? 0.991 -9.465 -14.742 1.00 96.31 91 SER A C 1
ATOM 640 O O . SER A 1 91 ? 2.113 -9.859 -15.063 1.00 96.31 91 SER A O 1
ATOM 642 N N . LEU A 1 92 ? 0.693 -8.164 -14.667 1.00 96.25 92 LEU A N 1
ATOM 643 C CA . LEU A 1 92 ? 1.669 -7.116 -14.945 1.00 96.25 92 LEU A CA 1
ATOM 644 C C . LEU A 1 92 ? 2.840 -7.143 -13.949 1.00 96.25 92 LEU A C 1
ATOM 646 O O . LEU A 1 92 ? 3.994 -7.123 -14.376 1.00 96.25 92 LEU A O 1
ATOM 650 N N . LEU A 1 93 ? 2.572 -7.249 -12.643 1.00 97.69 93 LEU A N 1
ATOM 651 C CA . LEU A 1 93 ? 3.624 -7.356 -11.622 1.00 97.69 93 LEU A CA 1
ATOM 652 C C . LEU A 1 93 ? 4.472 -8.624 -11.784 1.00 97.69 93 LEU A C 1
ATOM 654 O O . LEU A 1 93 ? 5.696 -8.551 -11.670 1.00 97.69 93 LEU A O 1
ATOM 658 N N . ASP A 1 94 ? 3.857 -9.763 -12.102 1.00 97.56 94 ASP A N 1
ATOM 659 C CA . ASP A 1 94 ? 4.572 -11.019 -12.362 1.00 97.56 94 ASP A CA 1
ATOM 660 C C . ASP A 1 94 ? 5.498 -10.887 -13.587 1.00 97.56 94 ASP A C 1
ATOM 662 O O . ASP A 1 94 ? 6.647 -11.328 -13.557 1.00 97.56 94 ASP A O 1
ATOM 666 N N . ARG A 1 95 ? 5.056 -10.192 -14.647 1.00 95.94 95 ARG A N 1
ATOM 667 C CA . ARG A 1 95 ? 5.903 -9.882 -15.814 1.00 95.94 95 ARG A CA 1
ATOM 668 C C . ARG A 1 95 ? 7.070 -8.959 -15.448 1.00 95.94 95 ARG A C 1
ATOM 670 O O . ARG A 1 95 ? 8.201 -9.244 -15.837 1.00 95.94 95 ARG A O 1
ATOM 677 N N . ILE A 1 96 ? 6.820 -7.875 -14.705 1.00 95.69 96 ILE A N 1
ATOM 678 C CA . ILE A 1 96 ? 7.867 -6.930 -14.269 1.00 95.69 96 ILE A CA 1
ATOM 679 C C . ILE A 1 96 ? 8.915 -7.664 -13.427 1.00 95.69 96 ILE A C 1
ATOM 681 O O . ILE A 1 96 ? 10.105 -7.621 -13.737 1.00 95.69 96 ILE A O 1
ATOM 685 N N . THR A 1 97 ? 8.473 -8.366 -12.383 1.00 96.50 97 THR A N 1
ATOM 686 C CA . THR A 1 97 ? 9.357 -9.095 -11.464 1.00 96.50 97 THR A CA 1
ATOM 687 C C . THR A 1 97 ? 10.129 -10.201 -12.174 1.00 96.50 97 THR A C 1
ATOM 689 O O . THR A 1 97 ? 11.336 -10.299 -11.969 1.00 96.50 97 THR A O 1
ATOM 692 N N . GLY A 1 98 ? 9.495 -10.951 -13.080 1.00 95.81 98 GLY A N 1
ATOM 693 C CA . GLY A 1 98 ? 10.165 -11.966 -13.894 1.00 95.81 98 GLY A CA 1
ATOM 694 C C . GLY A 1 98 ? 11.281 -11.395 -14.777 1.00 95.81 98 GLY A C 1
ATOM 695 O O . GLY A 1 98 ? 12.368 -11.968 -14.843 1.00 95.81 98 GLY A O 1
ATOM 696 N N . VAL A 1 99 ? 11.068 -10.233 -15.409 1.00 94.44 99 VAL A N 1
ATOM 697 C CA . VAL A 1 99 ? 12.113 -9.558 -16.205 1.00 94.44 99 VAL A CA 1
ATOM 698 C C . VAL A 1 99 ? 13.266 -9.069 -15.323 1.00 94.44 99 VAL A C 1
ATOM 700 O O . VAL A 1 99 ? 14.435 -9.219 -15.694 1.00 94.44 99 VAL A O 1
ATOM 703 N N . LEU A 1 100 ? 12.959 -8.480 -14.163 1.00 95.19 100 LEU A N 1
ATOM 704 C CA . LEU A 1 100 ? 13.969 -7.992 -13.220 1.00 95.19 100 LEU A CA 1
ATOM 705 C C . LEU A 1 100 ? 14.806 -9.137 -12.637 1.00 95.19 100 LEU A C 1
ATOM 707 O O . LEU A 1 100 ? 16.030 -9.010 -12.549 1.00 95.19 100 LEU A O 1
ATOM 711 N N . ASP A 1 101 ? 14.165 -10.256 -12.301 1.00 95.19 101 ASP A N 1
ATOM 712 C CA . ASP A 1 101 ? 14.805 -11.462 -11.775 1.00 95.19 101 ASP A CA 1
ATOM 713 C C . ASP A 1 101 ? 15.711 -12.127 -12.821 1.00 95.19 101 ASP A C 1
ATOM 715 O O . ASP A 1 101 ? 16.907 -12.309 -12.580 1.00 95.19 101 ASP A O 1
ATOM 719 N N . ALA A 1 102 ? 15.199 -12.350 -14.038 1.00 94.69 102 ALA A N 1
ATOM 720 C CA . ALA A 1 102 ? 15.964 -12.928 -15.147 1.00 94.69 102 ALA A CA 1
ATOM 721 C C . ALA A 1 102 ? 17.238 -12.127 -15.477 1.00 94.69 102 ALA A C 1
ATOM 723 O O . ALA A 1 102 ? 18.234 -12.675 -15.951 1.00 94.69 102 ALA A O 1
ATOM 724 N N . ARG A 1 103 ? 17.225 -10.820 -15.199 1.00 93.75 103 ARG A N 1
ATOM 725 C CA . ARG A 1 103 ? 18.350 -9.902 -15.424 1.00 93.75 103 ARG A CA 1
ATOM 726 C C . ARG A 1 103 ? 19.123 -9.550 -14.157 1.00 93.75 103 ARG A C 1
ATOM 728 O O . ARG A 1 103 ? 19.987 -8.672 -14.205 1.00 93.75 103 ARG A O 1
ATOM 735 N N . ARG A 1 104 ? 18.829 -10.220 -13.038 1.00 95.25 104 ARG A N 1
ATOM 736 C CA . ARG A 1 104 ? 19.488 -10.049 -11.735 1.00 95.25 104 ARG A CA 1
ATOM 737 C C . ARG A 1 104 ? 19.505 -8.594 -11.253 1.00 95.25 104 ARG A C 1
ATOM 739 O O . ARG A 1 104 ? 20.468 -8.141 -10.637 1.00 95.25 104 ARG A O 1
ATOM 746 N N . ARG A 1 105 ? 18.444 -7.831 -11.532 1.00 94.81 105 ARG A N 1
ATOM 747 C CA . ARG A 1 105 ? 18.275 -6.443 -11.066 1.00 94.81 105 ARG A CA 1
ATOM 748 C C . ARG A 1 105 ? 17.453 -6.395 -9.784 1.00 94.81 105 ARG A C 1
ATOM 750 O O . ARG A 1 105 ? 16.446 -5.702 -9.707 1.00 94.81 105 ARG A O 1
ATOM 757 N N . PHE A 1 106 ? 17.910 -7.125 -8.770 1.00 93.62 106 PHE A N 1
ATOM 758 C CA . PHE A 1 106 ? 17.168 -7.319 -7.521 1.00 93.62 106 PHE A CA 1
ATOM 759 C C . PHE A 1 106 ? 16.873 -6.022 -6.772 1.00 93.62 106 PHE A C 1
ATOM 761 O O . PHE A 1 106 ? 15.831 -5.919 -6.139 1.00 93.62 106 PHE A O 1
ATOM 768 N N . VAL A 1 107 ? 17.753 -5.023 -6.883 1.00 92.19 107 VAL A N 1
ATOM 769 C CA . VAL A 1 107 ? 17.535 -3.712 -6.261 1.00 92.19 107 VAL A CA 1
ATOM 770 C C . VAL A 1 107 ? 16.221 -3.092 -6.737 1.00 92.19 107 VAL A C 1
ATOM 772 O O . VAL A 1 107 ? 15.429 -2.662 -5.914 1.00 92.19 107 VAL A O 1
ATOM 775 N N . LEU A 1 108 ? 15.901 -3.185 -8.034 1.00 95.50 108 LEU A N 1
ATOM 776 C CA . LEU A 1 108 ? 14.686 -2.612 -8.628 1.00 95.50 108 LEU A CA 1
ATOM 777 C C . LEU A 1 108 ? 13.397 -3.374 -8.267 1.00 95.50 108 LEU A C 1
ATOM 779 O O . LEU A 1 108 ? 12.319 -2.977 -8.702 1.00 95.50 108 LEU A O 1
ATOM 783 N N . LEU A 1 109 ? 13.475 -4.461 -7.487 1.00 97.50 109 LEU A N 1
ATOM 784 C CA . LEU A 1 109 ? 12.297 -5.218 -7.052 1.00 97.50 109 LEU A CA 1
ATOM 785 C C . LEU A 1 109 ? 11.555 -4.563 -5.883 1.00 97.50 109 LEU A C 1
ATOM 787 O O . LEU A 1 109 ? 10.407 -4.930 -5.653 1.00 97.50 109 LEU A O 1
ATOM 791 N N . ALA A 1 110 ? 12.158 -3.614 -5.156 1.00 97.44 110 ALA A N 1
ATOM 792 C CA . ALA A 1 110 ? 11.544 -3.032 -3.959 1.00 97.44 110 ALA A CA 1
ATOM 793 C C . ALA A 1 110 ? 10.137 -2.465 -4.235 1.00 97.44 110 ALA A C 1
ATOM 795 O O . ALA A 1 110 ? 9.168 -2.855 -3.582 1.00 97.44 110 ALA A O 1
ATOM 796 N N . HIS A 1 111 ? 10.005 -1.620 -5.259 1.00 96.12 111 HIS A N 1
ATOM 797 C CA . HIS A 1 111 ? 8.734 -0.986 -5.608 1.00 96.12 111 HIS A CA 1
ATOM 798 C C . HIS A 1 111 ? 7.673 -1.979 -6.155 1.00 96.12 111 HIS A C 1
ATOM 800 O O . HIS A 1 111 ? 6.543 -1.990 -5.643 1.00 96.12 111 HIS A O 1
ATOM 806 N N . PRO A 1 112 ? 7.995 -2.878 -7.116 1.00 97.88 112 PRO A N 1
ATOM 807 C CA . PRO A 1 112 ? 7.083 -3.946 -7.536 1.00 97.88 112 PRO A CA 1
ATOM 808 C C . PRO A 1 112 ? 6.632 -4.864 -6.396 1.00 97.88 112 PRO A C 1
ATOM 810 O O . PRO A 1 112 ? 5.454 -5.212 -6.331 1.00 97.88 112 PRO A O 1
ATOM 813 N N . LEU A 1 113 ? 7.530 -5.242 -5.479 1.00 98.50 113 LEU A N 1
ATOM 814 C CA . LEU A 1 113 ? 7.194 -6.117 -4.353 1.00 98.50 113 LEU A CA 1
ATOM 815 C C . LEU A 1 113 ? 6.293 -5.418 -3.330 1.00 98.50 113 LEU A C 1
ATOM 817 O O . LEU A 1 113 ? 5.325 -6.022 -2.877 1.00 98.50 113 LEU A O 1
ATOM 821 N N . ALA A 1 114 ? 6.525 -4.136 -3.031 1.00 98.12 114 ALA A N 1
ATOM 822 C CA . ALA A 1 114 ? 5.615 -3.355 -2.191 1.00 98.12 114 ALA A CA 1
ATOM 823 C C . ALA A 1 114 ? 4.194 -3.313 -2.791 1.00 98.12 114 ALA A C 1
ATOM 825 O O . ALA A 1 114 ? 3.197 -3.499 -2.092 1.00 98.12 114 ALA A O 1
ATOM 826 N N . THR A 1 115 ? 4.093 -3.146 -4.112 1.00 97.31 115 THR A N 1
ATOM 827 C CA . THR A 1 115 ? 2.803 -3.141 -4.823 1.00 97.31 115 THR A CA 1
ATOM 828 C C . THR A 1 115 ? 2.178 -4.540 -4.902 1.00 97.31 115 THR A C 1
ATOM 830 O O . THR A 1 115 ? 0.961 -4.687 -4.774 1.00 97.31 115 THR A O 1
ATOM 833 N N . SER A 1 116 ? 2.994 -5.588 -5.036 1.00 98.44 116 SER A N 1
ATOM 834 C CA . SER A 1 116 ? 2.557 -6.987 -4.943 1.00 98.44 116 SER A CA 1
ATOM 835 C C . SER A 1 116 ? 1.991 -7.318 -3.563 1.00 98.44 116 SER A C 1
ATOM 837 O O . SER A 1 116 ? 0.968 -8.002 -3.472 1.00 98.44 116 SER A O 1
ATOM 839 N N . ALA A 1 117 ? 2.595 -6.788 -2.494 1.00 98.50 117 ALA A N 1
ATOM 840 C CA . ALA A 1 117 ? 2.107 -6.950 -1.131 1.00 98.50 117 ALA A CA 1
ATOM 841 C C . ALA A 1 117 ? 0.714 -6.334 -0.957 1.00 98.50 117 ALA A C 1
ATOM 843 O O . ALA A 1 117 ? -0.218 -7.012 -0.515 1.00 98.50 117 ALA A O 1
ATOM 844 N N . TRP A 1 118 ? 0.548 -5.087 -1.407 1.00 97.50 118 TRP A N 1
ATOM 845 C CA . TRP A 1 118 ? -0.742 -4.399 -1.437 1.00 97.50 118 TRP A CA 1
ATOM 846 C C . TRP A 1 118 ? -1.816 -5.200 -2.190 1.00 97.50 118 TRP A C 1
ATOM 848 O O . TRP A 1 118 ? -2.921 -5.418 -1.681 1.00 97.50 118 TRP A O 1
ATOM 858 N N . LEU A 1 119 ? -1.490 -5.692 -3.389 1.00 97.56 119 LEU A N 1
ATOM 859 C CA . LEU A 1 119 ? -2.428 -6.450 -4.214 1.00 97.56 119 LEU A CA 1
ATOM 860 C C . LEU A 1 119 ? -2.784 -7.806 -3.586 1.00 97.56 119 LEU A C 1
ATOM 862 O O . LEU A 1 119 ? -3.947 -8.211 -3.579 1.00 97.56 119 LEU A O 1
ATOM 866 N N . SER A 1 120 ? -1.795 -8.499 -3.023 1.00 98.31 120 SER A N 1
ATOM 867 C CA . SER A 1 120 ? -1.987 -9.779 -2.335 1.00 98.31 120 SER A CA 1
ATOM 868 C C . SER A 1 120 ? -2.892 -9.619 -1.118 1.00 98.31 120 SER A C 1
ATOM 870 O O . SER A 1 120 ? -3.817 -10.414 -0.939 1.00 98.31 120 SER A O 1
ATOM 872 N N . ARG A 1 121 ? -2.710 -8.546 -0.340 1.00 97.50 121 ARG A N 1
ATOM 873 C CA . ARG A 1 121 ? -3.586 -8.206 0.784 1.00 97.50 121 ARG A CA 1
ATOM 874 C C . ARG A 1 121 ? -5.026 -7.980 0.331 1.00 97.50 121 ARG A C 1
ATOM 876 O O . ARG A 1 121 ? -5.932 -8.562 0.921 1.00 97.50 121 ARG A O 1
ATOM 883 N N . ARG A 1 122 ? -5.250 -7.211 -0.743 1.00 95.25 122 ARG A N 1
ATOM 884 C CA . ARG A 1 122 ? -6.598 -7.004 -1.315 1.00 95.25 122 ARG A CA 1
ATOM 885 C C . ARG A 1 122 ? -7.287 -8.306 -1.730 1.00 95.25 122 ARG A C 1
ATOM 887 O O . ARG A 1 122 ? -8.506 -8.386 -1.674 1.00 95.25 122 ARG A O 1
ATOM 894 N N . ARG A 1 123 ? -6.517 -9.326 -2.116 1.00 96.81 123 ARG A N 1
ATOM 895 C CA . ARG A 1 123 ? -7.015 -10.666 -2.476 1.00 96.81 123 ARG A CA 1
ATOM 896 C C . ARG A 1 123 ? -7.119 -11.627 -1.284 1.00 96.81 123 ARG A C 1
ATOM 898 O O . ARG A 1 123 ? -7.331 -12.817 -1.498 1.00 96.81 123 ARG A O 1
ATOM 905 N N . GLY A 1 124 ? -6.891 -11.160 -0.055 1.00 96.81 124 GLY A N 1
ATOM 906 C CA . GLY A 1 124 ? -6.871 -12.002 1.146 1.00 96.81 124 GLY A CA 1
ATOM 907 C C . GLY A 1 124 ? -5.660 -12.940 1.251 1.00 96.81 124 GLY A C 1
ATOM 908 O O . GLY A 1 124 ? -5.623 -13.805 2.121 1.00 96.81 124 GLY A O 1
ATOM 909 N N . ARG A 1 125 ? -4.636 -12.784 0.401 1.00 98.06 125 ARG A N 1
ATOM 910 C CA . ARG A 1 125 ? -3.409 -13.602 0.407 1.00 98.06 125 ARG A CA 1
ATOM 911 C C . ARG A 1 125 ? -2.383 -13.026 1.385 1.00 98.06 125 ARG A C 1
ATOM 913 O O . ARG A 1 125 ? -1.332 -12.529 0.983 1.00 98.06 125 ARG A O 1
ATOM 920 N N . LEU A 1 126 ? -2.711 -13.065 2.675 1.00 98.12 126 LEU A N 1
ATOM 921 C CA . LEU A 1 126 ? -1.958 -12.366 3.724 1.00 98.12 126 LEU A CA 1
ATOM 922 C C . LEU A 1 126 ? -0.512 -12.860 3.885 1.00 98.12 126 LEU A C 1
ATOM 924 O O . LEU A 1 126 ? 0.382 -12.057 4.125 1.00 98.12 126 LEU A O 1
ATOM 928 N N . GLU A 1 127 ? -0.251 -14.156 3.717 1.00 98.31 127 GLU A N 1
ATOM 929 C CA . GLU A 1 127 ? 1.110 -14.706 3.827 1.00 98.31 127 GLU A CA 1
ATOM 930 C C . GLU A 1 127 ? 2.024 -14.239 2.691 1.00 98.31 127 GLU A C 1
ATOM 932 O O . GLU A 1 127 ? 3.159 -13.822 2.936 1.00 98.31 127 GLU A O 1
ATOM 937 N N . GLN A 1 128 ? 1.508 -14.237 1.459 1.00 98.31 128 GLN A N 1
ATOM 938 C CA . GLN A 1 128 ? 2.227 -13.686 0.312 1.00 98.31 128 GLN A CA 1
ATOM 939 C C . GLN A 1 128 ? 2.458 -12.186 0.494 1.00 98.31 128 GLN A C 1
ATOM 941 O O . GLN A 1 128 ? 3.559 -11.704 0.250 1.00 98.31 128 GLN A O 1
ATOM 946 N N . ALA A 1 129 ? 1.442 -11.457 0.969 1.00 98.44 129 ALA A N 1
ATOM 947 C CA . ALA A 1 129 ? 1.554 -10.027 1.220 1.00 98.44 129 ALA A CA 1
ATOM 948 C C . ALA A 1 129 ? 2.649 -9.704 2.245 1.00 98.44 129 ALA A C 1
ATOM 950 O O . ALA A 1 129 ? 3.456 -8.807 2.015 1.00 98.44 129 ALA A O 1
ATOM 951 N N . LEU A 1 130 ? 2.717 -10.472 3.338 1.00 98.44 130 LEU A N 1
ATOM 952 C CA . LEU A 1 130 ? 3.775 -10.336 4.335 1.00 98.44 130 LEU A CA 1
ATOM 953 C C . LEU A 1 130 ? 5.152 -10.631 3.732 1.00 98.44 130 LEU A C 1
ATOM 955 O O . LEU A 1 130 ? 6.081 -9.859 3.931 1.00 98.44 130 LEU A O 1
ATOM 959 N N . THR A 1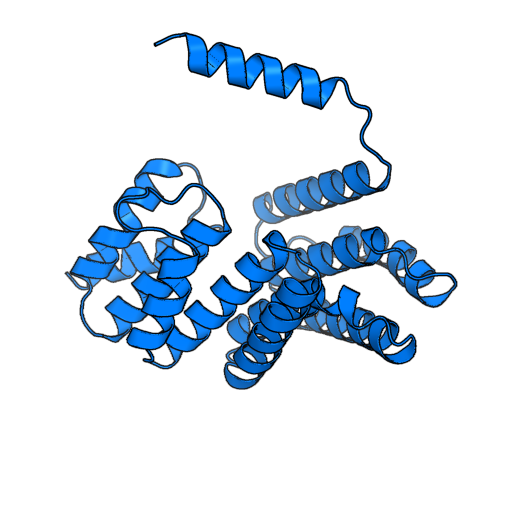 131 ? 5.271 -11.716 2.964 1.00 98.50 131 THR A N 1
ATOM 960 C CA . THR A 1 131 ? 6.536 -12.132 2.338 1.00 98.50 131 THR A CA 1
ATOM 961 C C . THR A 1 131 ? 7.064 -11.069 1.374 1.00 98.50 131 THR A C 1
ATOM 963 O O . THR A 1 131 ? 8.216 -10.643 1.486 1.00 98.50 131 THR A O 1
ATOM 966 N N . ASP A 1 132 ? 6.215 -10.601 0.457 1.00 98.50 132 ASP A N 1
ATOM 967 C CA . ASP A 1 132 ? 6.579 -9.578 -0.525 1.00 98.50 132 ASP A CA 1
ATOM 968 C C . ASP A 1 132 ? 6.896 -8.245 0.162 1.00 98.50 132 ASP A C 1
ATOM 970 O O . ASP A 1 132 ? 7.899 -7.606 -0.158 1.00 98.50 132 ASP A O 1
ATOM 974 N N . GLY A 1 133 ? 6.080 -7.849 1.145 1.00 98.44 133 GLY A N 1
ATOM 975 C CA . GLY A 1 133 ? 6.250 -6.606 1.891 1.00 98.44 133 GLY A CA 1
ATOM 976 C C . GLY A 1 133 ? 7.546 -6.584 2.699 1.00 98.44 133 GLY A C 1
ATOM 977 O O . GLY A 1 133 ? 8.318 -5.634 2.596 1.00 98.44 133 GLY A O 1
ATOM 978 N N . SER A 1 134 ? 7.847 -7.648 3.447 1.00 98.56 134 SER A N 1
ATOM 979 C CA . SER A 1 134 ? 9.093 -7.746 4.216 1.00 98.56 134 SER A CA 1
ATOM 980 C C . SER A 1 134 ? 10.329 -7.723 3.314 1.00 98.56 134 SER A C 1
ATOM 982 O O . SER A 1 134 ? 11.285 -7.004 3.608 1.00 98.56 134 SER A O 1
ATOM 984 N N . ARG A 1 135 ? 10.297 -8.434 2.179 1.00 98.25 135 ARG A N 1
ATOM 985 C CA . ARG A 1 135 ? 11.397 -8.407 1.203 1.00 98.25 135 ARG A CA 1
ATOM 986 C C . ARG A 1 135 ? 11.558 -7.029 0.555 1.00 98.25 135 ARG A C 1
ATOM 988 O O . ARG A 1 135 ? 12.684 -6.590 0.330 1.00 98.25 135 ARG A O 1
ATOM 995 N N . ALA A 1 136 ? 10.458 -6.333 0.270 1.00 98.38 136 ALA A N 1
ATOM 996 C CA . ALA A 1 136 ? 10.496 -4.969 -0.250 1.00 98.38 136 ALA A CA 1
ATOM 997 C C . ALA A 1 136 ? 11.149 -3.992 0.741 1.00 98.38 136 ALA A C 1
ATOM 999 O O . ALA A 1 136 ? 11.994 -3.201 0.328 1.00 98.38 136 ALA A O 1
ATOM 1000 N N . ILE A 1 137 ? 10.816 -4.084 2.038 1.00 98.38 137 ILE A N 1
ATOM 1001 C CA . ILE A 1 137 ? 11.441 -3.281 3.106 1.00 98.38 137 ILE A CA 1
ATOM 1002 C C . ILE A 1 137 ? 12.956 -3.503 3.130 1.00 98.38 137 ILE A C 1
ATOM 1004 O O . ILE A 1 137 ? 13.719 -2.540 3.159 1.00 98.38 137 ILE A O 1
ATOM 1008 N N . GLU A 1 138 ? 13.399 -4.762 3.108 1.00 98.06 138 GLU A N 1
ATOM 1009 C CA . GLU A 1 138 ? 14.824 -5.107 3.135 1.00 98.06 138 GLU A CA 1
ATOM 1010 C C . GLU A 1 138 ? 15.575 -4.510 1.937 1.00 98.06 138 GLU A C 1
ATOM 1012 O O . GLU A 1 138 ? 16.574 -3.810 2.113 1.00 98.06 138 GLU A O 1
ATOM 1017 N N . LEU A 1 139 ? 15.064 -4.721 0.721 1.00 97.75 139 LEU A N 1
ATOM 1018 C CA . LEU A 1 139 ? 15.678 -4.197 -0.501 1.00 97.75 139 LEU A CA 1
ATOM 1019 C C . LEU A 1 139 ? 15.710 -2.666 -0.521 1.00 97.75 139 LEU A C 1
ATOM 1021 O O . LEU A 1 139 ? 16.739 -2.081 -0.86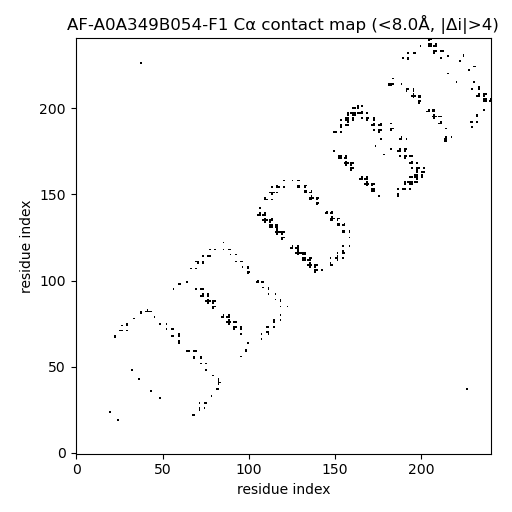5 1.00 97.75 139 LEU A O 1
ATOM 1025 N N . ALA A 1 140 ? 14.612 -2.020 -0.124 1.00 97.25 140 ALA A N 1
ATOM 1026 C CA . ALA A 1 140 ? 14.528 -0.567 -0.060 1.00 97.25 140 ALA A CA 1
ATOM 1027 C C . ALA A 1 140 ? 15.551 0.012 0.928 1.00 97.25 140 ALA A C 1
ATOM 1029 O O . ALA A 1 140 ? 16.239 0.975 0.593 1.00 97.25 140 ALA A O 1
ATOM 1030 N N . ARG A 1 141 ? 15.725 -0.612 2.101 1.00 97.56 141 ARG A N 1
ATOM 1031 C CA . ARG A 1 141 ? 16.741 -0.211 3.089 1.00 97.56 141 ARG A CA 1
ATOM 1032 C C . ARG A 1 141 ? 18.157 -0.330 2.551 1.00 97.56 141 ARG A C 1
ATOM 1034 O O . ARG A 1 141 ? 18.926 0.616 2.681 1.00 97.56 141 ARG A O 1
ATOM 1041 N N . ILE A 1 142 ? 18.489 -1.460 1.921 1.00 97.12 142 ILE A N 1
ATOM 1042 C CA . ILE A 1 142 ? 19.815 -1.685 1.320 1.00 97.12 142 ILE A CA 1
ATOM 1043 C C . ILE A 1 142 ? 20.142 -0.589 0.296 1.00 97.12 142 ILE A C 1
ATOM 1045 O O . ILE A 1 142 ? 21.285 -0.146 0.208 1.00 97.12 142 ILE A O 1
ATOM 1049 N N . CYS A 1 143 ? 19.141 -0.132 -0.458 1.00 95.94 143 CYS A N 1
ATOM 1050 C CA . CYS A 1 143 ? 19.317 0.875 -1.503 1.00 95.94 143 CYS A CA 1
ATOM 1051 C C . CYS A 1 143 ? 19.138 2.325 -1.016 1.00 95.94 143 CYS A C 1
ATOM 1053 O O . CYS A 1 143 ? 19.346 3.253 -1.796 1.00 95.94 143 CYS A O 1
ATOM 1055 N N . GLY A 1 144 ? 18.737 2.539 0.242 1.00 96.25 144 GLY A N 1
ATOM 1056 C CA . GLY A 1 144 ? 18.402 3.865 0.770 1.00 96.25 144 GLY A CA 1
ATOM 1057 C C . GLY A 1 144 ? 17.128 4.478 0.168 1.00 96.25 144 GLY A C 1
ATOM 1058 O O . GLY A 1 144 ? 16.981 5.699 0.138 1.00 96.25 144 GLY A O 1
ATOM 1059 N N . TRP A 1 145 ? 16.202 3.661 -0.340 1.00 95.25 145 TRP A N 1
ATOM 1060 C CA . TRP A 1 145 ? 14.960 4.115 -0.973 1.00 95.25 145 TRP A CA 1
ATOM 1061 C C . TRP A 1 145 ? 13.838 4.278 0.048 1.00 95.25 145 TRP A C 1
ATOM 1063 O O . TRP A 1 145 ? 12.905 3.479 0.139 1.00 95.25 145 TRP A O 1
ATOM 1073 N N . THR A 1 146 ? 13.916 5.364 0.812 1.00 96.19 146 THR A N 1
ATOM 1074 C CA . THR A 1 146 ? 12.998 5.661 1.920 1.00 96.19 146 THR A CA 1
ATOM 1075 C C . THR A 1 146 ? 11.520 5.643 1.511 1.00 96.19 146 THR A C 1
ATOM 1077 O O . THR A 1 146 ? 10.666 5.239 2.297 1.00 96.19 146 THR A O 1
ATOM 1080 N N . THR A 1 147 ? 11.180 6.070 0.291 1.00 92.44 147 THR A N 1
ATOM 1081 C CA . THR A 1 147 ? 9.786 6.064 -0.188 1.00 92.44 147 THR A CA 1
ATOM 1082 C C . THR A 1 147 ? 9.232 4.644 -0.311 1.00 92.44 147 THR A C 1
ATOM 1084 O O . THR A 1 147 ? 8.131 4.379 0.172 1.00 92.44 147 THR A O 1
ATOM 1087 N N . ASP A 1 148 ? 9.997 3.726 -0.900 1.00 95.12 148 ASP A N 1
ATOM 1088 C CA . ASP A 1 148 ? 9.582 2.333 -1.084 1.00 95.12 148 ASP A CA 1
ATOM 1089 C C . ASP A 1 148 ? 9.552 1.568 0.236 1.00 95.12 148 ASP A C 1
ATOM 1091 O O . ASP A 1 148 ? 8.618 0.804 0.479 1.00 95.12 148 ASP A O 1
ATOM 1095 N N . GLU A 1 149 ? 10.509 1.837 1.130 1.00 97.94 149 GLU A N 1
ATOM 1096 C CA . GLU A 1 149 ? 10.499 1.281 2.485 1.00 97.94 149 GLU A CA 1
ATOM 1097 C C . GLU A 1 149 ? 9.201 1.651 3.210 1.00 97.94 149 GLU A C 1
ATOM 1099 O O . GLU A 1 149 ? 8.534 0.788 3.786 1.00 97.94 149 GLU A O 1
ATOM 1104 N N . ARG A 1 150 ? 8.813 2.931 3.158 1.00 97.19 150 ARG A N 1
ATOM 1105 C CA . ARG A 1 150 ? 7.586 3.418 3.798 1.00 97.19 150 ARG A CA 1
ATOM 1106 C C . ARG A 1 150 ? 6.344 2.768 3.201 1.00 97.19 150 ARG A C 1
ATOM 1108 O O . ARG A 1 150 ? 5.481 2.333 3.957 1.00 97.19 150 ARG A O 1
ATOM 1115 N N . LEU A 1 151 ? 6.259 2.675 1.872 1.00 95.50 151 LEU A N 1
ATOM 1116 C CA . LEU A 1 151 ? 5.143 2.013 1.189 1.00 95.50 151 LEU A CA 1
ATOM 1117 C C . LEU A 1 151 ? 5.020 0.544 1.609 1.00 95.50 151 LEU A C 1
ATOM 1119 O O . LEU A 1 151 ? 3.940 0.112 2.001 1.00 95.50 151 LEU A O 1
ATOM 1123 N N . ALA A 1 152 ? 6.120 -0.206 1.590 1.00 98.19 152 ALA A N 1
ATOM 1124 C CA . ALA A 1 152 ? 6.120 -1.608 1.990 1.00 98.19 152 ALA A CA 1
ATOM 1125 C C . ALA A 1 152 ? 5.778 -1.794 3.480 1.00 98.19 152 ALA A C 1
ATOM 1127 O O . ALA A 1 152 ? 5.022 -2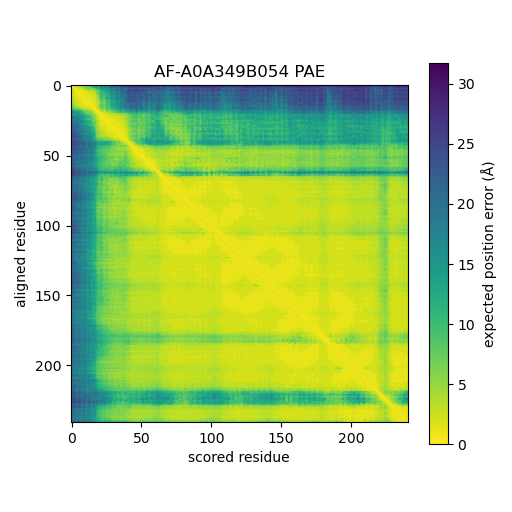.699 3.831 1.00 98.19 152 ALA A O 1
ATOM 1128 N N . THR A 1 153 ? 6.265 -0.901 4.348 1.00 98.62 153 THR A N 1
ATOM 1129 C CA . THR A 1 153 ? 5.967 -0.912 5.792 1.00 98.62 153 THR A CA 1
ATOM 1130 C C . THR A 1 153 ? 4.475 -0.725 6.065 1.00 98.62 153 THR A C 1
ATOM 1132 O O . THR A 1 153 ? 3.923 -1.418 6.916 1.00 98.62 153 THR A O 1
ATOM 1135 N N . VAL A 1 154 ? 3.793 0.147 5.313 1.00 98.12 154 VAL A N 1
ATOM 1136 C CA . VAL A 1 154 ? 2.330 0.308 5.412 1.00 98.12 154 VAL A CA 1
ATOM 1137 C C . VAL A 1 154 ? 1.599 -0.993 5.096 1.00 98.12 154 VAL A C 1
ATOM 1139 O O . VAL A 1 154 ? 0.637 -1.341 5.783 1.00 98.12 154 VAL A O 1
ATOM 1142 N N . GLU A 1 155 ? 2.022 -1.715 4.060 1.00 98.19 155 GLU A N 1
ATOM 1143 C CA . GLU A 1 155 ? 1.356 -2.960 3.671 1.00 98.19 155 GLU A CA 1
ATOM 1144 C C . GLU A 1 155 ? 1.605 -4.083 4.680 1.00 98.19 155 GLU A C 1
ATOM 1146 O O . GLU A 1 155 ? 0.667 -4.801 5.026 1.00 98.19 155 GLU A O 1
ATOM 1151 N N . VAL A 1 156 ? 2.822 -4.187 5.221 1.00 98.75 156 VAL A N 1
ATOM 1152 C CA . VAL A 1 156 ? 3.132 -5.122 6.313 1.00 98.75 156 VAL A CA 1
ATOM 1153 C C . VAL A 1 156 ? 2.294 -4.813 7.556 1.00 98.75 156 VAL A C 1
ATOM 1155 O O . VAL A 1 156 ? 1.672 -5.727 8.094 1.00 98.75 156 VAL A O 1
ATOM 1158 N N . ALA A 1 157 ? 2.189 -3.541 7.955 1.00 98.62 157 ALA A N 1
ATOM 1159 C CA . ALA A 1 157 ? 1.377 -3.136 9.103 1.00 98.62 157 ALA A CA 1
ATOM 1160 C C . ALA A 1 157 ? -0.103 -3.524 8.932 1.00 98.62 157 ALA A C 1
ATOM 1162 O O . ALA A 1 157 ? -0.713 -4.054 9.857 1.00 98.62 157 ALA A O 1
ATOM 1163 N N . HIS A 1 158 ? -0.685 -3.345 7.739 1.00 98.44 158 HIS A N 1
ATOM 1164 C CA . HIS A 1 158 ? -2.057 -3.801 7.486 1.00 98.44 158 HIS A CA 1
ATOM 1165 C C . HIS A 1 158 ? -2.198 -5.322 7.584 1.00 98.44 158 HIS A C 1
ATOM 1167 O O . HIS A 1 158 ? -3.199 -5.813 8.098 1.00 98.44 158 HIS A O 1
ATOM 1173 N N . VAL A 1 159 ? -1.227 -6.083 7.074 1.00 98.56 159 VAL A N 1
ATOM 1174 C CA . VAL A 1 159 ? -1.262 -7.548 7.173 1.00 98.56 159 VAL A CA 1
ATOM 1175 C C . VAL A 1 159 ? -1.171 -7.996 8.632 1.00 98.56 159 VAL A C 1
ATOM 1177 O O . VAL A 1 159 ? -1.881 -8.915 9.031 1.00 98.56 159 VAL A O 1
ATOM 1180 N N . GLU A 1 160 ? -0.331 -7.351 9.438 1.00 98.62 160 GLU A N 1
ATOM 1181 C CA . GLU A 1 160 ? -0.230 -7.612 10.875 1.00 98.62 160 GLU A CA 1
ATOM 1182 C C . GLU A 1 160 ? -1.536 -7.284 11.600 1.00 98.62 160 GLU A C 1
ATOM 1184 O O . GLU A 1 160 ? -2.046 -8.139 12.327 1.00 98.62 160 GLU A O 1
ATOM 1189 N N . ALA A 1 161 ? -2.131 -6.120 11.321 1.00 98.44 161 ALA A N 1
ATOM 1190 C CA . ALA A 1 161 ? -3.447 -5.739 11.825 1.00 98.44 161 ALA A CA 1
ATOM 1191 C C . ALA A 1 161 ? -4.502 -6.815 11.516 1.00 98.44 161 ALA A C 1
ATOM 1193 O O . ALA A 1 161 ? -5.117 -7.359 12.429 1.00 98.44 161 ALA A O 1
ATOM 1194 N N . MET A 1 162 ? -4.631 -7.217 10.245 1.00 97.88 162 MET A N 1
ATOM 1195 C CA . MET A 1 162 ? -5.582 -8.248 9.797 1.00 97.88 162 MET A CA 1
ATOM 1196 C C . MET A 1 162 ? -5.334 -9.636 10.412 1.00 97.88 162 MET A C 1
ATOM 1198 O O . MET A 1 162 ? -6.224 -10.483 10.388 1.00 97.88 162 MET A O 1
ATOM 1202 N N . ARG A 1 163 ? -4.134 -9.895 10.944 1.00 98.19 163 ARG A N 1
ATOM 1203 C CA . ARG A 1 163 ? -3.779 -11.141 11.642 1.00 98.19 163 ARG A CA 1
ATOM 1204 C C . ARG A 1 163 ? -3.899 -11.039 13.167 1.00 98.19 163 ARG A C 1
ATOM 1206 O O . ARG A 1 163 ? -3.484 -11.976 13.846 1.00 98.19 163 ARG A O 1
ATOM 1213 N N . GLY A 1 164 ? -4.405 -9.927 13.705 1.00 97.62 164 GLY A N 1
ATOM 1214 C CA . GLY A 1 164 ? -4.495 -9.690 15.151 1.00 97.62 164 GLY A CA 1
ATOM 1215 C C . GLY A 1 164 ? -3.138 -9.459 15.829 1.00 97.62 164 GLY A C 1
ATOM 1216 O O . GLY A 1 164 ? -3.009 -9.648 17.034 1.00 97.62 164 GLY A O 1
ATOM 1217 N N . ARG A 1 165 ? -2.105 -9.076 15.068 1.00 98.25 165 ARG A N 1
ATOM 1218 C CA . ARG A 1 165 ? -0.742 -8.813 15.561 1.00 98.25 165 ARG A CA 1
ATOM 1219 C C . ARG A 1 165 ? -0.567 -7.336 15.907 1.00 98.25 165 ARG A C 1
ATOM 1221 O O . ARG A 1 165 ? 0.132 -6.591 15.219 1.00 98.25 165 ARG A O 1
ATOM 1228 N N . LEU A 1 166 ? -1.291 -6.904 16.938 1.00 98.12 166 LEU A N 1
ATOM 1229 C CA . LEU A 1 166 ? -1.413 -5.493 17.311 1.00 98.12 166 LEU A CA 1
ATOM 1230 C C . LEU A 1 166 ? -0.063 -4.852 17.662 1.00 98.12 166 LEU A C 1
ATOM 1232 O O . LEU A 1 166 ? 0.234 -3.756 17.192 1.00 98.12 166 LEU A O 1
ATOM 1236 N N . GLU A 1 167 ? 0.780 -5.532 18.439 1.00 98.31 167 GLU A N 1
ATOM 1237 C CA . GLU A 1 167 ? 2.067 -4.979 18.883 1.00 98.31 167 GLU A CA 1
ATOM 1238 C C . GLU A 1 167 ? 3.077 -4.838 17.739 1.00 98.31 167 GLU A C 1
ATOM 1240 O O . GLU A 1 167 ? 3.822 -3.857 17.659 1.00 98.31 167 GLU A O 1
ATOM 1245 N N . GLU A 1 168 ? 3.096 -5.787 16.806 1.00 98.56 168 GLU A N 1
ATOM 1246 C CA . GLU A 1 168 ? 3.910 -5.693 15.598 1.00 98.56 168 GLU A CA 1
ATOM 1247 C C . GLU A 1 168 ? 3.435 -4.559 14.686 1.00 98.56 168 GLU A C 1
ATOM 1249 O O . GLU A 1 168 ? 4.256 -3.728 14.281 1.00 98.56 168 GLU A O 1
ATOM 1254 N N . CYS A 1 169 ? 2.116 -4.443 14.490 1.00 98.50 169 CYS A N 1
ATOM 1255 C CA . CYS A 1 169 ? 1.518 -3.333 13.756 1.00 98.50 169 CYS A CA 1
ATOM 1256 C C . CYS A 1 169 ? 1.903 -1.987 14.392 1.00 98.50 169 CYS A C 1
ATOM 1258 O O . CYS A 1 169 ? 2.373 -1.088 13.695 1.00 98.50 169 CYS A O 1
ATOM 1260 N N . ARG A 1 170 ? 1.784 -1.845 15.721 1.00 98.06 170 ARG A N 1
ATOM 1261 C CA . ARG A 1 170 ? 2.183 -0.632 16.460 1.00 98.06 170 ARG A CA 1
ATOM 1262 C C . ARG A 1 170 ? 3.651 -0.282 16.234 1.00 98.06 170 ARG A C 1
ATOM 1264 O O . ARG A 1 170 ? 3.957 0.880 15.963 1.00 98.06 170 ARG A O 1
ATOM 1271 N N . ARG A 1 171 ? 4.559 -1.265 16.278 1.00 98.06 171 ARG A N 1
ATOM 1272 C CA . ARG A 1 171 ? 5.987 -1.034 15.999 1.00 98.06 171 ARG A CA 1
ATOM 1273 C C . ARG A 1 171 ? 6.221 -0.516 14.586 1.00 98.06 171 ARG A C 1
ATOM 1275 O O . ARG A 1 171 ? 6.976 0.440 14.433 1.00 98.06 171 ARG A O 1
ATOM 1282 N N . HIS A 1 172 ? 5.593 -1.104 13.569 1.00 98.12 172 HIS A N 1
ATOM 1283 C CA . HIS A 1 172 ? 5.742 -0.621 12.193 1.00 98.12 172 HIS A CA 1
ATOM 1284 C C . HIS A 1 172 ? 5.107 0.754 11.981 1.00 98.12 172 HIS A C 1
ATOM 1286 O O . HIS A 1 172 ? 5.679 1.592 11.293 1.00 98.12 172 HIS A O 1
ATOM 1292 N N . VAL A 1 173 ? 3.966 1.035 12.605 1.00 97.94 173 VAL A N 1
ATOM 1293 C CA . VAL A 1 173 ? 3.321 2.350 12.504 1.00 97.94 173 VAL A CA 1
ATOM 1294 C C . VAL A 1 173 ? 4.167 3.432 13.177 1.00 97.94 173 VAL A C 1
ATOM 1296 O O . VAL A 1 173 ? 4.316 4.517 12.615 1.00 97.94 173 VAL A O 1
ATOM 1299 N N . ALA A 1 174 ? 4.809 3.131 14.309 1.00 97.56 174 ALA A N 1
ATOM 1300 C CA . ALA A 1 174 ? 5.678 4.070 15.019 1.00 97.56 174 ALA A CA 1
ATOM 1301 C C . ALA A 1 174 ? 6.913 4.511 14.208 1.00 97.56 174 ALA A C 1
ATOM 1303 O O . ALA A 1 174 ? 7.433 5.601 14.444 1.00 97.56 174 ALA A O 1
ATOM 1304 N N . THR A 1 175 ? 7.378 3.718 13.231 1.00 97.44 175 THR A N 1
ATOM 1305 C CA . THR A 1 175 ? 8.473 4.144 12.334 1.00 97.44 175 THR A CA 1
ATOM 1306 C C . THR A 1 175 ? 8.011 5.140 11.268 1.00 97.44 175 THR A C 1
ATOM 1308 O O . THR A 1 175 ? 8.828 5.878 10.714 1.00 97.44 175 THR A O 1
ATOM 1311 N N . LEU A 1 176 ? 6.707 5.182 10.977 1.00 97.06 176 LEU A N 1
ATOM 1312 C CA . LEU A 1 176 ? 6.108 6.028 9.943 1.00 97.06 176 LEU A CA 1
ATOM 1313 C C . LEU A 1 176 ? 5.453 7.286 10.523 1.00 97.06 176 LEU A C 1
ATOM 1315 O O . LEU A 1 176 ? 5.453 8.340 9.881 1.00 97.06 176 LEU A O 1
ATOM 1319 N N . VAL A 1 177 ? 4.894 7.175 11.726 1.00 96.81 177 VAL A N 1
ATOM 1320 C CA . VAL A 1 177 ? 4.108 8.216 12.391 1.00 96.81 177 VAL A CA 1
ATOM 1321 C C . VAL A 1 177 ? 4.656 8.415 13.802 1.00 96.81 177 VAL A C 1
ATOM 1323 O O . VAL A 1 177 ? 4.245 7.718 14.731 1.00 96.81 177 VAL A O 1
ATOM 1326 N N . PRO A 1 178 ? 5.609 9.347 13.984 1.00 93.25 178 PRO A N 1
ATOM 1327 C CA . PRO A 1 178 ? 6.128 9.656 15.306 1.00 93.25 178 PRO A CA 1
ATOM 1328 C C . PRO A 1 178 ? 5.010 10.119 16.257 1.00 93.25 178 PRO A C 1
ATOM 1330 O O . PRO A 1 178 ? 4.056 10.772 15.810 1.00 93.25 178 PRO A O 1
ATOM 1333 N N . PRO A 1 179 ? 5.119 9.841 17.568 1.00 91.38 179 PRO A N 1
ATOM 1334 C CA . PRO A 1 179 ? 4.133 10.282 18.551 1.00 91.38 179 PRO A CA 1
ATOM 1335 C C . PRO A 1 179 ? 3.869 11.793 18.484 1.00 91.38 179 PRO A C 1
ATOM 1337 O O . PRO A 1 179 ? 4.798 12.589 18.352 1.00 91.38 179 PRO A O 1
ATOM 1340 N N . GLY A 1 180 ? 2.596 12.187 18.577 1.00 90.44 180 GLY A N 1
ATOM 1341 C CA . GLY A 1 180 ? 2.177 13.594 18.551 1.00 90.44 180 GLY A CA 1
ATOM 1342 C C . GLY A 1 180 ? 2.191 14.256 17.168 1.00 90.44 180 GLY A C 1
ATOM 1343 O O . GLY A 1 180 ? 1.966 15.461 17.073 1.00 90.44 180 GLY A O 1
ATOM 1344 N N . THR A 1 181 ? 2.443 13.504 16.091 1.00 91.19 181 THR A N 1
ATOM 1345 C CA . THR A 1 181 ? 2.390 14.038 14.724 1.00 91.19 181 THR A CA 1
ATOM 1346 C C . THR A 1 181 ? 1.029 13.799 14.078 1.00 91.19 181 THR A C 1
ATOM 1348 O O . THR A 1 181 ? 0.463 12.713 14.174 1.00 91.19 181 THR A O 1
ATOM 1351 N N . VAL A 1 182 ? 0.505 14.818 13.390 1.00 88.75 182 VAL A N 1
ATOM 1352 C CA . VAL A 1 182 ? -0.689 14.670 12.547 1.00 88.75 182 VAL A CA 1
ATOM 1353 C C . VAL A 1 182 ? -0.260 14.042 11.213 1.00 88.75 182 VAL A C 1
ATOM 1355 O O . VAL A 1 182 ? 0.594 14.627 10.537 1.00 88.75 182 VAL A O 1
ATOM 1358 N N . PRO A 1 183 ? -0.821 12.889 10.806 1.00 89.31 183 PRO A N 1
ATOM 1359 C CA . PRO A 1 183 ? -0.510 12.258 9.524 1.00 89.31 183 PRO A CA 1
ATOM 1360 C C . PRO A 1 183 ? -0.858 13.178 8.349 1.00 89.31 183 PRO A C 1
ATOM 1362 O O . PRO A 1 183 ? -2.010 13.571 8.190 1.00 89.31 183 PRO A O 1
ATOM 1365 N N . ARG A 1 184 ? 0.123 13.505 7.498 1.00 84.88 184 ARG A N 1
ATOM 1366 C CA . ARG A 1 184 ? -0.093 14.330 6.288 1.00 84.88 184 ARG A CA 1
ATOM 1367 C C . ARG A 1 184 ? 0.268 13.606 4.994 1.00 84.88 184 ARG A C 1
ATOM 1369 O O . ARG A 1 184 ? -0.285 13.911 3.944 1.00 84.88 184 ARG A O 1
ATOM 1376 N N . GLY A 1 185 ? 1.196 12.652 5.052 1.00 87.50 185 GLY A N 1
ATOM 1377 C CA . GLY A 1 185 ? 1.609 11.861 3.892 1.00 87.50 185 GLY A CA 1
ATOM 1378 C C . GLY A 1 185 ? 0.748 10.616 3.681 1.00 87.50 185 GLY A C 1
ATOM 1379 O O . GLY A 1 185 ? 0.266 10.020 4.641 1.00 87.50 185 GLY A O 1
ATOM 1380 N N . SER A 1 186 ? 0.638 10.153 2.433 1.00 87.62 186 SER A N 1
ATOM 1381 C CA . SER A 1 186 ? -0.095 8.923 2.085 1.00 87.62 186 SER A CA 1
ATOM 1382 C C . SER A 1 186 ? 0.378 7.698 2.876 1.00 87.62 186 SER A C 1
ATOM 1384 O O . SER A 1 186 ? -0.446 6.907 3.329 1.00 87.62 186 SER A O 1
ATOM 1386 N N . ALA A 1 187 ? 1.688 7.565 3.110 1.00 90.62 187 ALA A N 1
ATOM 1387 C CA . ALA A 1 187 ? 2.234 6.486 3.930 1.00 90.62 187 ALA A CA 1
ATOM 1388 C C . ALA A 1 187 ? 1.822 6.606 5.408 1.00 90.62 187 ALA A C 1
ATOM 1390 O O . ALA A 1 187 ? 1.482 5.611 6.035 1.00 90.62 187 ALA A O 1
ATOM 1391 N N . GLN A 1 188 ? 1.798 7.821 5.959 1.00 94.81 188 GLN A N 1
ATOM 1392 C CA . GLN A 1 188 ? 1.387 8.054 7.347 1.00 94.81 188 GLN A CA 1
ATOM 1393 C C . GLN A 1 188 ? -0.103 7.762 7.533 1.00 94.81 188 GLN A C 1
ATOM 1395 O O . GLN A 1 188 ? -0.488 7.075 8.470 1.00 94.81 188 GLN A O 1
ATOM 1400 N N . VAL A 1 189 ? -0.931 8.229 6.598 1.00 93.75 189 VAL A N 1
ATOM 1401 C CA . VAL A 1 189 ? -2.373 7.953 6.560 1.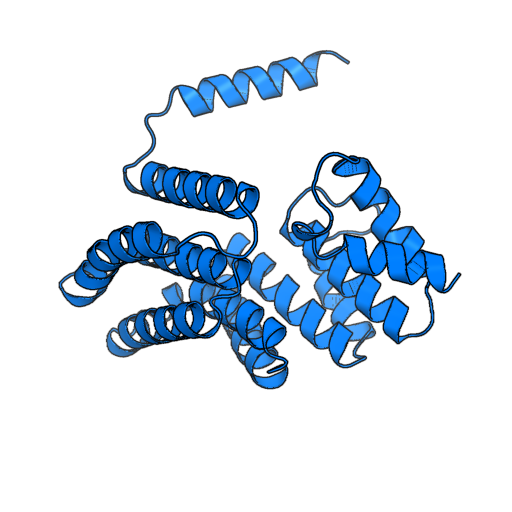00 93.75 189 VAL A CA 1
ATOM 1402 C C . VAL A 1 189 ? -2.639 6.455 6.435 1.00 93.75 189 VAL A C 1
ATOM 1404 O O . VAL A 1 189 ? -3.460 5.912 7.168 1.00 93.75 189 VAL A O 1
ATOM 1407 N N . GLY A 1 190 ? -1.908 5.766 5.555 1.00 93.81 190 GLY A N 1
ATOM 1408 C CA . GLY A 1 190 ? -1.980 4.312 5.433 1.00 93.81 190 GLY A CA 1
ATOM 1409 C C . GLY A 1 190 ? -1.574 3.590 6.721 1.00 93.81 190 GLY A C 1
ATOM 1410 O O . GLY A 1 190 ? -2.248 2.650 7.125 1.00 93.81 190 GLY A O 1
ATOM 1411 N N . ALA A 1 191 ? -0.522 4.047 7.401 1.00 96.94 191 ALA A N 1
ATOM 1412 C CA . ALA A 1 191 ? -0.074 3.476 8.670 1.00 96.94 191 ALA A CA 1
ATOM 1413 C C . ALA A 1 191 ? -1.113 3.657 9.789 1.00 96.94 191 ALA A C 1
ATOM 1415 O O . ALA A 1 191 ? -1.442 2.700 10.486 1.00 96.94 191 ALA A O 1
ATOM 1416 N N . VAL A 1 192 ? -1.682 4.858 9.929 1.00 97.25 192 VAL A N 1
ATOM 1417 C CA . VAL A 1 192 ? -2.759 5.111 10.900 1.00 97.25 192 VAL A CA 1
ATOM 1418 C C . VAL A 1 192 ? -4.002 4.287 10.575 1.00 97.25 192 VAL A C 1
ATOM 1420 O O . VAL A 1 192 ? -4.605 3.725 11.484 1.00 97.25 192 VAL A O 1
ATOM 1423 N N . SER A 1 193 ? -4.341 4.127 9.292 1.00 96.56 193 SER A N 1
ATOM 1424 C CA . SER A 1 193 ? -5.419 3.228 8.870 1.00 96.56 193 SER A CA 1
ATOM 1425 C C . SER A 1 193 ? -5.166 1.781 9.294 1.00 96.56 193 SER A C 1
ATOM 1427 O O . SER A 1 193 ? -6.090 1.126 9.767 1.00 96.56 193 SER A O 1
ATOM 1429 N N . ALA A 1 194 ? -3.939 1.274 9.139 1.00 97.81 194 ALA A N 1
ATOM 1430 C CA . ALA A 1 194 ? -3.583 -0.073 9.579 1.00 97.81 194 ALA A CA 1
ATOM 1431 C C . ALA A 1 194 ? -3.753 -0.233 11.095 1.00 97.81 194 ALA A C 1
ATOM 1433 O O . ALA A 1 194 ? -4.347 -1.211 11.545 1.00 97.81 194 ALA A O 1
ATOM 1434 N N . LEU A 1 195 ? -3.286 0.750 11.873 1.00 98.12 195 LEU A N 1
ATOM 1435 C CA . LEU A 1 195 ? -3.439 0.731 13.324 1.00 98.12 195 LEU A CA 1
ATOM 1436 C C . LEU A 1 195 ? -4.913 0.757 13.731 1.00 98.12 195 LEU A C 1
ATOM 1438 O O . LEU A 1 195 ? -5.315 -0.058 14.548 1.00 98.12 195 LEU A O 1
ATOM 1442 N N . ALA A 1 196 ? -5.730 1.616 13.122 1.00 97.88 196 ALA A N 1
ATOM 1443 C CA . ALA A 1 196 ? -7.160 1.674 13.413 1.00 97.88 196 ALA A CA 1
ATOM 1444 C C . ALA A 1 196 ? -7.868 0.334 13.137 1.00 97.88 196 ALA A C 1
ATOM 1446 O O . ALA A 1 196 ? -8.694 -0.093 13.937 1.00 97.88 196 ALA A O 1
ATOM 1447 N N . VAL A 1 197 ? -7.501 -0.375 12.059 1.00 98.19 197 VAL A N 1
ATOM 1448 C CA . VAL A 1 197 ? -7.988 -1.746 11.806 1.00 98.19 197 VAL A CA 1
ATOM 1449 C C . VAL A 1 197 ? -7.580 -2.695 12.935 1.00 98.19 197 VAL A C 1
ATOM 1451 O O . VAL A 1 197 ? -8.397 -3.500 13.376 1.00 98.19 197 VAL A O 1
ATOM 1454 N N . ALA A 1 198 ? -6.336 -2.612 13.413 1.00 98.19 198 ALA A N 1
ATOM 1455 C CA . ALA A 1 198 ? -5.859 -3.460 14.502 1.00 98.19 198 ALA A CA 1
ATOM 1456 C C . ALA A 1 198 ? -6.626 -3.202 15.812 1.00 98.19 198 ALA A C 1
ATOM 1458 O O . ALA A 1 198 ? -7.007 -4.161 16.476 1.00 98.19 198 ALA A O 1
ATOM 1459 N N . GLU A 1 199 ? -6.896 -1.937 16.153 1.00 98.19 199 GLU A N 1
ATOM 1460 C CA . GLU A 1 199 ? -7.666 -1.568 17.353 1.00 98.19 199 GLU A CA 1
ATOM 1461 C C . GLU A 1 199 ? -9.137 -2.016 17.240 1.00 98.19 199 GLU A C 1
ATOM 1463 O O . GLU A 1 199 ? -9.681 -2.597 18.176 1.00 98.19 199 GLU A O 1
ATOM 1468 N N . LEU A 1 200 ? -9.763 -1.877 16.061 1.00 98.12 200 LEU A N 1
ATOM 1469 C CA . LEU A 1 200 ? -11.110 -2.412 15.812 1.00 98.12 200 LEU A CA 1
ATOM 1470 C C . LEU A 1 200 ? -11.179 -3.934 15.998 1.00 98.12 200 LEU A C 1
ATOM 1472 O O . LEU A 1 200 ? -12.152 -4.450 16.556 1.00 98.12 200 LEU A O 1
ATOM 1476 N N . LEU A 1 201 ? -10.167 -4.666 15.526 1.00 97.38 201 LEU A N 1
ATOM 1477 C CA . LEU A 1 201 ? -10.077 -6.118 15.706 1.00 97.38 201 LEU A CA 1
ATOM 1478 C C . LEU A 1 201 ? -9.761 -6.516 17.155 1.00 97.38 201 LEU A C 1
ATOM 1480 O O . LEU A 1 201 ? -10.083 -7.633 17.554 1.00 97.38 201 LEU A O 1
ATOM 1484 N N . ALA A 1 202 ? -9.171 -5.610 17.936 1.00 97.75 202 ALA A N 1
ATOM 1485 C CA . ALA A 1 202 ? -8.922 -5.762 19.368 1.00 97.75 202 ALA A CA 1
ATOM 1486 C C . ALA A 1 202 ? -10.102 -5.309 20.253 1.00 97.75 202 ALA A C 1
ATOM 1488 O O . ALA A 1 202 ? -9.960 -5.283 21.471 1.00 97.75 202 ALA A O 1
ATOM 1489 N N . ASP A 1 203 ? -11.253 -4.991 19.648 1.00 97.75 203 ASP A N 1
ATOM 1490 C CA . ASP A 1 203 ? -12.470 -4.524 20.328 1.00 97.75 203 ASP A CA 1
ATOM 1491 C C . ASP A 1 203 ? -12.316 -3.170 21.053 1.00 97.75 203 ASP A C 1
ATOM 1493 O O . ASP A 1 203 ? -12.981 -2.911 22.051 1.00 97.75 203 ASP A O 1
ATOM 1497 N N . ASP A 1 204 ? -11.473 -2.277 20.516 1.00 98.25 204 ASP A N 1
ATOM 1498 C CA . ASP A 1 204 ? -11.332 -0.884 20.968 1.00 98.25 204 ASP A CA 1
ATOM 1499 C C . ASP A 1 204 ? -11.746 0.111 19.857 1.00 98.25 204 ASP A C 1
ATOM 1501 O O . ASP A 1 204 ? -10.903 0.732 19.193 1.00 98.25 204 ASP A O 1
ATOM 1505 N N . PRO A 1 205 ? -13.060 0.256 19.587 1.00 98.25 205 PRO A N 1
ATOM 1506 C CA . PRO A 1 205 ? -13.548 1.152 18.543 1.00 98.25 205 PRO A CA 1
ATOM 1507 C C . PRO A 1 205 ? -13.291 2.628 18.864 1.00 98.25 205 PRO A C 1
ATOM 1509 O O . PRO A 1 205 ? -13.021 3.402 17.945 1.00 98.25 205 PRO A O 1
ATOM 1512 N N . GLN A 1 206 ? -13.286 3.023 20.142 1.00 98.31 206 GLN A N 1
ATOM 1513 C CA . GLN A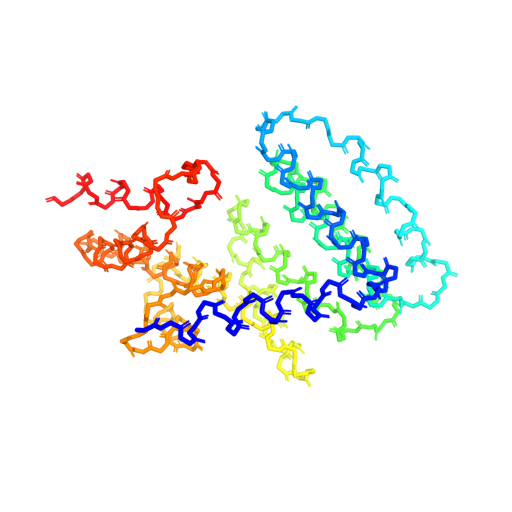 1 206 ? -12.990 4.405 20.530 1.00 98.31 206 GLN A CA 1
ATOM 1514 C C . GLN A 1 206 ? -11.564 4.791 20.131 1.00 98.31 206 GLN A C 1
ATOM 1516 O O . GLN A 1 206 ? -11.342 5.861 19.564 1.00 98.31 206 GLN A O 1
ATOM 1521 N N . ARG A 1 207 ? -10.589 3.900 20.340 1.00 98.06 207 ARG A N 1
ATOM 1522 C CA . ARG A 1 207 ? -9.214 4.156 19.912 1.00 98.06 207 ARG A CA 1
ATOM 1523 C C . ARG A 1 207 ? -9.094 4.318 18.399 1.00 98.06 207 ARG A C 1
ATOM 1525 O O . ARG A 1 207 ? -8.294 5.131 17.935 1.00 98.06 207 ARG A O 1
ATOM 1532 N N . ALA A 1 208 ? -9.880 3.575 17.622 1.00 97.81 208 ALA A N 1
ATOM 1533 C CA . ALA A 1 208 ? -9.927 3.738 16.173 1.00 97.81 208 ALA A CA 1
ATOM 1534 C C . ALA A 1 208 ? -10.505 5.105 15.756 1.00 97.81 208 ALA A C 1
ATOM 1536 O O . ALA A 1 208 ? -9.959 5.723 14.838 1.00 97.81 208 ALA A O 1
ATOM 1537 N N . VAL A 1 209 ? -11.537 5.608 16.451 1.00 97.69 209 VAL A N 1
ATOM 1538 C CA . VAL A 1 209 ? -12.062 6.977 16.266 1.00 97.69 209 VAL A CA 1
ATOM 1539 C C . VAL A 1 209 ? -10.964 8.010 16.532 1.00 97.69 209 VAL A C 1
ATOM 1541 O O . VAL A 1 209 ? -10.655 8.807 15.644 1.00 97.69 209 VAL A O 1
ATOM 1544 N N . ASP A 1 210 ? -10.296 7.930 17.688 1.00 96.75 210 ASP A N 1
ATOM 1545 C CA . ASP A 1 210 ? -9.231 8.865 18.086 1.00 96.75 210 ASP A CA 1
ATOM 1546 C C . ASP A 1 210 ? -8.088 8.938 17.055 1.00 96.75 210 ASP A C 1
ATOM 1548 O O . ASP A 1 210 ? -7.459 9.981 16.859 1.00 96.75 210 ASP A O 1
ATOM 1552 N N . LEU A 1 211 ? -7.793 7.813 16.395 1.00 96.12 211 LEU A N 1
ATOM 1553 C CA . LEU A 1 211 ? -6.768 7.717 15.358 1.00 96.12 211 LEU A CA 1
ATOM 1554 C C . LEU A 1 211 ? -7.216 8.329 14.024 1.00 96.12 211 LEU A C 1
ATOM 1556 O O . LEU A 1 211 ? -6.409 8.960 13.336 1.00 96.12 211 LEU A O 1
ATOM 1560 N N . LEU A 1 212 ? -8.472 8.120 13.629 1.00 95.88 212 LEU A N 1
ATOM 1561 C CA . LEU A 1 212 ? -8.963 8.432 12.286 1.00 95.88 212 LEU A CA 1
ATOM 1562 C C . LEU A 1 212 ? -9.620 9.812 12.163 1.00 95.88 212 LEU A C 1
ATOM 1564 O O . LEU A 1 212 ? -9.574 10.393 11.077 1.00 95.88 212 LEU A O 1
ATOM 1568 N N . GLU A 1 213 ? -10.165 10.387 13.235 1.00 95.44 213 GLU A N 1
ATOM 1569 C CA . GLU A 1 213 ? -10.730 11.744 13.209 1.00 95.44 213 GLU A CA 1
ATOM 1570 C C . GLU A 1 213 ? -9.716 12.823 12.782 1.00 95.44 213 GLU A C 1
ATOM 1572 O O . GLU A 1 213 ? -10.037 13.626 11.896 1.00 95.44 213 GLU A O 1
ATOM 1577 N N . PRO A 1 214 ? -8.464 12.842 13.291 1.00 94.12 214 PRO A N 1
ATOM 1578 C CA . PRO A 1 214 ? -7.461 13.802 12.831 1.00 94.12 214 PRO A CA 1
ATOM 1579 C C . PRO A 1 214 ? -7.130 13.649 11.342 1.00 94.12 214 PRO A C 1
ATOM 1581 O O . PRO A 1 214 ? -6.840 14.636 10.662 1.00 94.12 214 PRO A O 1
ATOM 1584 N N . VAL A 1 215 ? -7.186 12.417 10.822 1.00 92.62 215 VAL A N 1
ATOM 1585 C CA . VAL A 1 215 ? -7.011 12.146 9.391 1.00 92.62 215 VAL A CA 1
ATOM 1586 C C . VAL A 1 215 ? -8.194 12.726 8.613 1.00 92.62 215 VAL A C 1
ATOM 1588 O O . VAL A 1 215 ? -7.976 13.483 7.670 1.00 92.62 215 VAL A O 1
ATOM 1591 N N . GLN A 1 216 ? -9.435 12.467 9.034 1.00 92.25 216 GLN A N 1
ATOM 1592 C CA . GLN A 1 216 ? -10.636 13.036 8.411 1.00 92.25 216 GLN A CA 1
ATOM 1593 C C . GLN A 1 216 ? -10.594 14.569 8.364 1.00 92.25 216 GLN A C 1
ATOM 1595 O O . GLN A 1 216 ? -10.865 15.155 7.313 1.00 92.25 216 GLN A O 1
ATOM 1600 N N . ALA A 1 217 ? -10.173 15.218 9.451 1.00 91.38 217 ALA A N 1
ATOM 1601 C CA . ALA A 1 217 ? -10.038 16.671 9.512 1.00 91.38 217 ALA A CA 1
ATOM 1602 C C . ALA A 1 217 ? -9.024 17.231 8.493 1.00 91.38 217 ALA A C 1
ATOM 1604 O O . ALA A 1 217 ? -9.214 18.333 7.982 1.00 91.38 217 ALA A O 1
ATOM 1605 N N . CYS A 1 218 ? -7.968 16.480 8.155 1.00 87.25 218 CYS A N 1
ATOM 1606 C CA . CYS A 1 218 ? -6.948 16.918 7.194 1.00 87.25 218 CYS A CA 1
ATOM 1607 C C . CYS A 1 218 ? -7.393 16.819 5.729 1.00 87.25 218 CYS A C 1
ATOM 1609 O O . CYS A 1 218 ? -6.963 17.628 4.910 1.00 87.25 218 CYS A O 1
ATOM 1611 N N . PHE A 1 219 ? -8.213 15.823 5.384 1.00 83.06 219 PHE A N 1
ATOM 1612 C CA . PHE A 1 219 ? -8.650 15.583 4.001 1.00 83.06 219 PHE A CA 1
ATOM 1613 C C . PHE A 1 219 ? -10.008 16.224 3.677 1.00 83.06 219 PHE A C 1
ATOM 1615 O O . PHE A 1 219 ? -10.373 16.329 2.506 1.00 83.06 219 PHE A O 1
ATOM 1622 N N . GLY A 1 220 ? -10.742 16.678 4.698 1.00 79.81 220 GLY A N 1
ATOM 1623 C CA . GLY A 1 220 ? -12.065 17.277 4.553 1.00 79.81 220 GLY A CA 1
ATOM 1624 C C . GLY A 1 220 ? -13.123 16.284 4.063 1.00 79.81 220 GLY A C 1
ATOM 1625 O O . GLY A 1 220 ? -12.884 15.082 3.921 1.00 79.81 220 GLY A O 1
ATOM 1626 N N . GLU A 1 221 ? -14.329 16.784 3.793 1.00 77.12 221 GLU A N 1
ATOM 1627 C CA . GLU A 1 221 ? -15.460 15.964 3.332 1.00 77.12 221 GLU A CA 1
ATOM 1628 C C . GLU A 1 221 ? -15.355 15.580 1.846 1.00 77.12 221 GLU A C 1
ATOM 1630 O O . GLU A 1 221 ? -15.872 14.537 1.447 1.00 77.12 221 GLU A O 1
ATOM 1635 N N . ALA A 1 222 ? -14.605 16.351 1.051 1.00 70.38 222 ALA A N 1
ATOM 1636 C CA . ALA A 1 222 ? -14.629 16.323 -0.413 1.00 70.38 222 ALA A CA 1
ATOM 1637 C C . ALA A 1 222 ? -14.070 15.054 -1.083 1.00 70.38 222 ALA A C 1
ATOM 1639 O O . ALA A 1 222 ? -14.326 14.848 -2.266 1.00 70.38 222 ALA A O 1
ATOM 1640 N N . VAL A 1 223 ? -13.317 14.206 -0.376 1.00 67.56 223 VAL A N 1
ATOM 1641 C CA . VAL A 1 223 ? -12.784 12.965 -0.968 1.00 67.56 223 VAL A CA 1
ATOM 1642 C C . VAL A 1 223 ? -13.858 11.876 -0.921 1.00 67.56 223 VAL A C 1
ATOM 1644 O O . VAL A 1 223 ? -14.315 11.570 0.169 1.00 67.56 223 VAL A O 1
ATOM 1647 N N . PRO A 1 224 ? -14.300 11.254 -2.019 1.00 63.44 224 PRO A N 1
ATOM 1648 C CA . PRO A 1 224 ? -15.315 10.203 -1.958 1.00 63.44 224 PRO A CA 1
ATOM 1649 C C . PRO A 1 224 ? -14.916 9.033 -1.029 1.00 63.44 224 PRO A C 1
ATOM 1651 O O . PRO A 1 224 ? -13.771 8.579 -1.065 1.00 63.44 224 PRO A O 1
ATOM 1654 N N . PRO A 1 225 ? -15.836 8.472 -0.213 1.00 58.16 225 PRO A N 1
ATOM 1655 C CA . PRO A 1 225 ? -15.525 7.354 0.691 1.00 58.16 225 PRO A CA 1
ATOM 1656 C C . PRO A 1 225 ? -14.928 6.122 0.002 1.00 58.16 225 PRO A C 1
ATOM 1658 O O . PRO A 1 225 ? -14.112 5.418 0.589 1.00 58.16 225 PRO A O 1
ATOM 1661 N N . ALA A 1 226 ? -15.308 5.880 -1.256 1.00 59.81 226 ALA A N 1
ATOM 1662 C CA . ALA A 1 226 ? -14.792 4.774 -2.057 1.00 59.81 226 ALA A CA 1
ATOM 1663 C C . ALA A 1 226 ? -13.302 4.920 -2.412 1.00 59.81 226 ALA A C 1
ATOM 1665 O O . ALA A 1 226 ? -12.659 3.922 -2.740 1.00 59.81 226 ALA A O 1
ATOM 1666 N N . GLU A 1 227 ? -12.757 6.135 -2.339 1.00 65.44 227 GLU A N 1
ATOM 1667 C CA . GLU A 1 227 ? -11.378 6.441 -2.724 1.00 65.44 227 GLU A CA 1
ATOM 1668 C C . GLU A 1 227 ? -10.396 6.317 -1.556 1.00 65.44 227 GLU A C 1
ATOM 1670 O O . GLU A 1 227 ? -9.193 6.171 -1.778 1.00 65.44 227 GLU A O 1
ATOM 1675 N N . VAL A 1 228 ? -10.883 6.319 -0.308 1.00 78.50 228 VAL A N 1
ATOM 1676 C CA . VAL A 1 228 ? -10.015 6.289 0.875 1.00 78.50 228 VAL A CA 1
ATOM 1677 C C . VAL A 1 228 ? -10.401 5.175 1.826 1.00 78.50 228 VAL A C 1
ATOM 1679 O O . VAL A 1 228 ? -11.370 5.254 2.577 1.00 78.50 228 VAL A O 1
ATOM 1682 N N . ALA A 1 229 ? -9.573 4.130 1.822 1.00 78.00 229 ALA A N 1
ATOM 1683 C CA . ALA A 1 229 ? -9.779 2.929 2.617 1.00 78.00 229 ALA A CA 1
ATOM 1684 C C . ALA A 1 229 ? -9.911 3.200 4.127 1.00 78.00 229 ALA A C 1
ATOM 1686 O O . ALA A 1 229 ? -10.501 2.402 4.824 1.00 78.00 229 ALA A O 1
ATOM 1687 N N . TRP A 1 230 ? -9.432 4.307 4.685 1.00 90.56 230 TRP A N 1
ATOM 1688 C CA . TRP A 1 230 ? -9.629 4.535 6.120 1.00 90.56 230 TRP A CA 1
ATOM 1689 C C . TRP A 1 230 ? -11.056 4.974 6.486 1.00 90.56 230 TRP A C 1
ATOM 1691 O O . TRP A 1 230 ? -11.468 4.779 7.625 1.00 90.56 230 TRP A O 1
ATOM 1701 N N . ARG A 1 231 ? -11.847 5.520 5.548 1.00 91.12 231 ARG A N 1
ATOM 1702 C CA . ARG A 1 231 ? -13.191 6.038 5.861 1.00 91.12 231 ARG A CA 1
ATOM 1703 C C . ARG A 1 231 ? -14.173 4.952 6.280 1.00 91.12 231 ARG A C 1
ATOM 1705 O O . ARG A 1 231 ? -14.971 5.193 7.177 1.00 91.12 231 ARG A O 1
ATOM 1712 N N . HIS A 1 232 ? -14.103 3.759 5.683 1.00 91.50 232 HIS A N 1
ATOM 1713 C CA . HIS A 1 232 ? -14.962 2.654 6.122 1.00 91.50 232 HIS A CA 1
ATOM 1714 C C . HIS A 1 232 ? -14.633 2.218 7.552 1.00 91.50 232 HIS A C 1
ATOM 1716 O O . HIS A 1 232 ? -15.548 1.917 8.306 1.00 91.50 232 HIS A O 1
ATOM 1722 N N . ASN A 1 233 ? -13.355 2.259 7.944 1.00 94.81 233 ASN A N 1
ATOM 1723 C CA . ASN A 1 233 ? -12.941 1.946 9.312 1.00 94.81 233 ASN A CA 1
ATOM 1724 C C . ASN A 1 233 ? -13.443 2.996 10.307 1.00 94.81 233 ASN A C 1
ATOM 1726 O O . ASN A 1 233 ? -13.852 2.633 11.400 1.00 94.81 233 ASN A O 1
ATOM 1730 N N . LEU A 1 234 ? -13.459 4.281 9.931 1.00 95.50 234 LEU A N 1
ATOM 1731 C CA . LEU A 1 234 ? -14.018 5.334 10.786 1.00 95.50 234 LEU A CA 1
ATOM 1732 C C . LEU A 1 234 ? -15.537 5.177 10.959 1.00 95.50 234 LEU A C 1
ATOM 1734 O O . LEU A 1 234 ? -16.039 5.294 12.070 1.00 95.50 234 LEU A O 1
ATOM 1738 N N . VAL A 1 235 ? -16.264 4.867 9.879 1.00 94.56 235 VAL A N 1
ATOM 1739 C CA . VAL A 1 235 ? -17.707 4.577 9.956 1.00 94.56 235 VAL A CA 1
ATOM 1740 C C . VAL A 1 235 ? -17.972 3.365 10.850 1.00 94.56 235 VAL A C 1
ATOM 1742 O O . VAL A 1 235 ? -18.818 3.442 11.732 1.00 94.56 235 VAL A O 1
ATOM 1745 N N . GLU A 1 236 ? -17.232 2.272 10.654 1.00 95.75 236 GLU A N 1
ATOM 1746 C CA . GLU A 1 236 ? -17.328 1.070 11.491 1.00 95.75 236 GLU A CA 1
ATOM 1747 C C . GLU A 1 236 ? -17.043 1.378 12.967 1.00 95.75 236 GLU A C 1
ATOM 1749 O O . GLU A 1 236 ? -17.765 0.914 13.846 1.00 95.75 236 GLU A O 1
ATOM 1754 N N . ALA A 1 237 ? -16.024 2.197 13.243 1.00 97.44 237 ALA A N 1
ATOM 1755 C CA . ALA A 1 237 ? -15.687 2.616 14.596 1.00 97.44 237 ALA A CA 1
ATOM 1756 C C . ALA A 1 237 ? -16.860 3.346 15.266 1.00 97.44 237 ALA A C 1
ATOM 1758 O O . ALA A 1 237 ? -17.270 2.939 16.347 1.00 97.44 237 ALA A O 1
ATOM 1759 N N . TYR A 1 238 ? -17.473 4.328 14.592 1.00 97.62 238 TYR A N 1
ATOM 1760 C CA . TYR A 1 238 ? -18.647 5.039 15.119 1.00 97.62 238 TYR A CA 1
ATOM 1761 C C . TYR A 1 238 ? -19.880 4.152 15.323 1.00 97.62 238 TYR A C 1
ATOM 1763 O O . TYR A 1 238 ? -20.708 4.450 16.175 1.00 97.62 238 TYR A O 1
ATOM 1771 N N . VAL A 1 239 ? -20.044 3.085 14.537 1.00 97.88 239 VAL A N 1
ATOM 1772 C CA . VAL A 1 239 ? -21.161 2.141 14.712 1.00 97.88 239 VAL A CA 1
ATOM 1773 C C . VAL A 1 239 ? -20.970 1.268 15.959 1.00 97.88 239 VAL A C 1
ATOM 1775 O O . VAL A 1 239 ? -21.956 0.814 16.538 1.00 97.88 239 VAL A O 1
ATOM 1778 N N . ARG A 1 240 ? -19.718 1.015 16.364 1.00 97.69 240 ARG A N 1
ATOM 1779 C CA . ARG A 1 240 ? -19.365 0.136 17.491 1.00 97.69 240 ARG A CA 1
ATOM 1780 C C . ARG A 1 240 ? -19.140 0.860 18.824 1.00 97.69 240 ARG A C 1
ATOM 1782 O O . ARG A 1 240 ? -19.060 0.170 19.838 1.00 97.69 240 ARG A O 1
ATOM 1789 N N . THR A 1 241 ? -19.007 2.187 18.827 1.00 94.62 241 THR A N 1
ATOM 1790 C CA . THR A 1 241 ? -18.970 3.028 20.043 1.00 94.62 241 THR A CA 1
ATOM 1791 C C . THR A 1 241 ? -20.367 3.302 20.578 1.00 94.62 241 THR A C 1
ATOM 1793 O O . THR A 1 241 ? -20.568 3.152 21.803 1.00 94.62 241 THR A O 1
#